Protein AF-A0A7W1LMT4-F1 (afdb_monomer)

Secondary structure (DSSP, 8-state):
-PPPSEEEEE-S-HHHHHHHHHHHH---BPPPEEEEETTEEEEEEEBSS-SSEEEEEE--TTSTT--TT--EEEEEEEEES-HHHHHHHHHHTT--EEEE-GGGT--EEEEEEGGGTEEEEEEEGGGHHHHHHHHSTTPPPPPBPP--S-TT--------------SPPHHHHHHHHHHHHHHHHHHTT-GGGGGGGEEEEEEEEETTEEEEHHHHHHHHHHHHHH-TT--EEEEEEEEEEEEE-SSEEEEEEEEEEEEE-TTS-EEEEEEEEEEEEEEEETTEEEEEEEEEEESS-S--

Mean predicted aligned error: 16.04 Å

Foldseek 3Di:
DADFQEWEKQFQDQVVVVVCCCVPPVFAWDDWDWDDFVPKIKIWIWTQDDDVIYIYIYIDPPDLSDAPVGMDGAEGEFEAQCLPVVQVLCVLVVFHWPDDSVVRVAAKTWTDDPLVRYTYMYHYLVCVVVVCVRRHPVDDRDDGDDDDPDPPPDPPDDDDDQDPDPPQDPQRVQVVVLVVVCQVCLQVLNNLVNLVQADQQAWEDDPNDIAGGSVRSNVVSVVSSVPPVKHKHKDWDPKGWPDDDPFKTKIKTWIFIWIQDPVRDTDRPATWIKIFMWGQDPVGIHTRYIDIDGPDDPDD

Sequence (300 aa):
MNDFYHLCFVVQDIERAVGDLTRALGVTWSAVRDRQLGEWNYRIVFSVEGPPFFEVIQGPPGSPWDATAGSRFDHLGYWSDDVGADKHRLAGRGAPVEFDACPYGRSFSYHRLDSLGLRVELVAASVQSAFLDTWSPGGVAMATLTLDDDPAGTAVSTAPEHPTDRGPSEPAAQCHAVLVDFLDAVDRGMATQALDLFTPDASFDARGQQLHGHEQIRRFLTAREADHDRHTAHLIANEVVRRCTDDQLELTALLLLHERGADGRYHVERVLDTVQVFRRTDNGWRIHHRATTPRHPTDS

Solvent-accessible surface area (backbone atoms only — not comparable to full-atom values): 16716 Å² total; per-residue (Å²): 134,78,70,55,49,28,40,32,33,28,24,76,48,55,70,58,52,53,51,49,43,28,73,76,72,64,57,49,68,48,78,74,39,82,48,73,56,78,90,44,61,31,37,40,34,39,28,52,62,63,79,58,21,48,35,41,34,29,36,44,83,91,40,103,38,43,19,87,96,46,59,40,69,41,32,45,30,26,32,18,86,47,48,76,61,48,51,54,54,39,32,77,71,70,26,44,76,74,44,71,36,52,91,60,79,37,67,36,35,34,21,40,37,76,95,74,66,34,27,43,31,39,31,33,48,88,51,48,64,65,47,28,66,73,48,30,70,89,59,76,92,76,69,58,57,82,75,76,95,53,98,74,75,71,81,70,74,92,61,83,85,75,83,89,65,91,61,69,52,72,68,51,47,52,47,48,49,49,51,48,53,39,49,50,25,47,42,70,54,42,26,57,71,32,55,80,43,36,38,70,80,15,37,41,53,54,96,92,42,80,34,62,23,51,71,46,46,44,54,53,24,48,56,56,37,70,40,78,84,71,46,46,46,77,46,78,43,79,73,41,78,78,44,79,58,99,51,38,38,32,40,32,30,39,36,39,35,25,36,50,45,97,89,72,46,74,41,82,73,45,54,27,38,35,44,34,32,31,33,59,50,101,89,43,65,21,41,36,33,37,46,69,44,68,69,56,79,98,74,135

Nearest PDB structures (foldseek):
  6p7l-assembly1_D  TM=8.655E-01  e=5.651E-09  Streptomyces sp. CM020
  6p7l-assembly2_C  TM=8.685E-01  e=1.298E-08  Streptomyces sp. CM020
  6p7l-assembly1_A  TM=8.726E-01  e=1.551E-08  Streptomyces sp. CM020
  3ef8-assembly1_A  TM=7.759E-01  e=6.079E-08  Novosphingobium aromaticivorans DSM 12444
  3s5c-assembly1_B  TM=8.146E-01  e=3.064E-06  uncultured organism

Structure (mmCIF, N/CA/C/O backbone):
data_AF-A0A7W1LMT4-F1
#
_entry.id   AF-A0A7W1LMT4-F1
#
loop_
_atom_site.group_PDB
_atom_site.id
_atom_site.type_symbol
_atom_site.label_atom_id
_atom_site.label_alt_id
_atom_site.label_comp_id
_atom_site.label_asym_id
_atom_site.label_entity_id
_atom_site.label_seq_id
_atom_site.pdbx_PDB_ins_code
_atom_site.Cartn_x
_atom_site.Cartn_y
_atom_site.Cartn_z
_atom_site.occupancy
_atom_site.B_iso_or_equiv
_atom_site.auth_seq_id
_atom_site.auth_comp_id
_atom_site.auth_asym_id
_atom_site.auth_atom_id
_atom_site.pdbx_PDB_model_num
ATOM 1 N N . MET A 1 1 ? -4.089 8.674 -16.998 1.00 68.88 1 MET A N 1
ATOM 2 C CA . MET A 1 1 ? -3.476 7.635 -16.143 1.00 68.88 1 MET A CA 1
ATOM 3 C C . MET A 1 1 ? -2.421 6.966 -17.005 1.00 68.88 1 MET A C 1
ATOM 5 O O . MET A 1 1 ? -2.705 6.782 -18.178 1.00 68.88 1 MET A O 1
ATOM 9 N N . ASN A 1 2 ? -1.212 6.748 -16.488 1.00 89.25 2 ASN A N 1
ATOM 10 C CA . ASN A 1 2 ? -0.146 6.089 -17.246 1.00 89.25 2 ASN A CA 1
ATOM 11 C C . ASN A 1 2 ? -0.301 4.571 -17.113 1.00 89.25 2 ASN A C 1
ATOM 13 O O . ASN A 1 2 ? -0.527 4.092 -16.001 1.00 89.25 2 ASN A O 1
ATOM 17 N N . ASP A 1 3 ? -0.156 3.842 -18.216 1.00 92.06 3 ASP A N 1
ATOM 18 C CA . ASP A 1 3 ? -0.274 2.384 -18.235 1.00 92.06 3 ASP A CA 1
ATOM 19 C C . ASP A 1 3 ? 1.106 1.749 -18.021 1.00 92.06 3 ASP A C 1
ATOM 21 O O . ASP A 1 3 ? 2.055 2.046 -18.749 1.00 92.06 3 ASP A O 1
ATOM 25 N N . PHE A 1 4 ? 1.229 0.875 -17.021 1.00 97.00 4 PHE A N 1
ATOM 26 C CA . PHE A 1 4 ? 2.410 0.024 -16.878 1.00 97.00 4 PHE A CA 1
ATOM 27 C C . PHE A 1 4 ? 2.272 -1.188 -17.798 1.00 97.00 4 PHE A C 1
ATOM 29 O O . PHE A 1 4 ? 1.184 -1.748 -17.950 1.00 97.00 4 PHE A O 1
ATOM 36 N N . TYR A 1 5 ? 3.375 -1.611 -18.407 1.00 97.44 5 TYR A N 1
ATOM 37 C CA . TYR A 1 5 ? 3.352 -2.723 -19.353 1.00 97.44 5 TYR A CA 1
ATOM 38 C C . TYR A 1 5 ? 3.674 -4.068 -18.708 1.00 97.44 5 TYR A C 1
ATOM 40 O O . TYR A 1 5 ? 3.312 -5.109 -19.258 1.00 97.44 5 TYR A O 1
ATOM 48 N N . HIS A 1 6 ? 4.314 -4.071 -17.541 1.00 98.38 6 HIS A N 1
ATOM 49 C CA . HIS A 1 6 ? 4.551 -5.284 -16.770 1.00 98.38 6 HIS A CA 1
ATOM 50 C C . HIS A 1 6 ? 4.660 -5.016 -15.277 1.00 98.38 6 HIS A C 1
ATOM 52 O O . HIS A 1 6 ? 4.814 -3.883 -14.813 1.00 98.38 6 HIS A O 1
ATOM 58 N N . LEU A 1 7 ? 4.571 -6.109 -14.535 1.00 98.50 7 LEU A N 1
ATOM 59 C CA . LEU A 1 7 ? 4.785 -6.160 -13.103 1.00 98.50 7 LEU A CA 1
ATOM 60 C C . LEU A 1 7 ? 5.773 -7.291 -12.810 1.00 98.50 7 LEU A C 1
ATOM 62 O O . LEU A 1 7 ? 5.658 -8.373 -13.388 1.00 98.50 7 LEU A O 1
ATOM 66 N N . CYS A 1 8 ? 6.739 -7.046 -11.929 1.00 98.69 8 CYS A N 1
ATOM 67 C CA . CYS A 1 8 ? 7.836 -7.977 -11.686 1.00 98.69 8 CYS A CA 1
ATOM 68 C C . CYS A 1 8 ? 7.831 -8.535 -10.268 1.00 98.69 8 CYS A C 1
ATOM 70 O O . CYS A 1 8 ? 7.695 -7.795 -9.292 1.00 98.69 8 CYS A O 1
ATOM 72 N N . PHE A 1 9 ? 8.092 -9.835 -10.152 1.00 98.75 9 PHE A N 1
ATOM 73 C CA . PHE A 1 9 ? 8.505 -10.471 -8.908 1.00 98.75 9 PHE A CA 1
ATOM 74 C C . PHE A 1 9 ? 9.981 -10.853 -8.973 1.00 98.75 9 PHE A C 1
ATOM 76 O O . PHE A 1 9 ? 10.414 -11.562 -9.880 1.00 98.75 9 PHE A O 1
ATOM 83 N N . VAL A 1 10 ? 10.744 -10.442 -7.963 1.00 98.75 10 VAL A N 1
ATOM 84 C CA . VAL A 1 10 ? 12.092 -10.971 -7.745 1.00 98.75 10 VAL A CA 1
ATOM 85 C C . VAL A 1 10 ? 11.987 -12.125 -6.758 1.00 98.75 10 VAL A C 1
ATOM 87 O O . VAL A 1 10 ? 11.450 -11.963 -5.660 1.00 98.75 10 VAL A O 1
ATOM 90 N N . VAL A 1 11 ? 12.471 -13.300 -7.152 1.00 98.81 11 VAL A N 1
ATOM 91 C CA . VAL A 1 11 ? 12.219 -14.559 -6.447 1.00 98.81 11 VAL A CA 1
ATOM 92 C C . VAL A 1 11 ? 13.498 -15.329 -6.146 1.00 98.81 11 VAL A C 1
ATOM 94 O O . VAL A 1 11 ? 14.509 -15.198 -6.830 1.00 98.81 11 VAL A O 1
ATOM 97 N N . GLN A 1 12 ? 13.435 -16.168 -5.113 1.00 98.44 12 GLN A N 1
ATOM 98 C CA . GLN A 1 12 ? 14.530 -17.071 -4.742 1.00 98.44 12 GLN A CA 1
ATOM 99 C C . GLN A 1 12 ? 14.684 -18.261 -5.700 1.00 98.44 12 GLN A C 1
ATOM 101 O O . GLN A 1 12 ? 15.793 -18.757 -5.885 1.00 98.44 12 GLN A O 1
ATOM 106 N N . ASP A 1 13 ? 13.573 -18.719 -6.280 1.00 98.38 13 ASP A N 1
ATOM 107 C CA . ASP A 1 13 ? 13.488 -19.893 -7.152 1.00 98.38 13 ASP A CA 1
ATOM 108 C C . ASP A 1 13 ? 12.476 -19.607 -8.276 1.00 98.38 13 ASP A C 1
ATOM 110 O O . ASP A 1 13 ? 11.261 -19.547 -8.046 1.00 98.38 13 ASP A O 1
ATOM 114 N N . ILE A 1 14 ? 12.996 -19.356 -9.479 1.00 98.69 14 ILE A N 1
ATOM 115 C CA . ILE A 1 14 ? 12.223 -18.973 -10.661 1.00 98.69 14 ILE A CA 1
ATOM 116 C C . ILE A 1 14 ? 11.363 -20.128 -11.166 1.00 98.69 14 ILE A C 1
ATOM 118 O O . ILE A 1 14 ? 10.208 -19.898 -11.516 1.00 98.69 14 ILE A O 1
ATOM 122 N N . GLU A 1 15 ? 11.860 -21.367 -11.143 1.00 98.50 15 GLU A N 1
ATOM 123 C CA . GLU A 1 15 ? 11.082 -22.550 -11.514 1.00 98.50 15 GLU A CA 1
ATOM 124 C C . GLU A 1 15 ? 9.857 -22.710 -10.620 1.00 98.50 15 GLU A C 1
ATOM 126 O O . GLU A 1 15 ? 8.743 -22.919 -11.110 1.00 98.50 15 GLU A O 1
ATOM 131 N N . ARG A 1 16 ? 10.053 -22.584 -9.306 1.00 98.50 16 ARG A N 1
ATOM 132 C CA . ARG A 1 16 ? 8.968 -22.687 -8.336 1.00 98.50 16 ARG A CA 1
ATOM 133 C C . ARG A 1 16 ? 7.951 -21.567 -8.522 1.00 98.50 16 ARG A C 1
ATOM 135 O O . ARG A 1 16 ? 6.758 -21.853 -8.569 1.00 98.50 16 ARG A O 1
ATOM 142 N N . ALA A 1 17 ? 8.399 -20.319 -8.655 1.00 98.56 17 ALA A N 1
ATOM 143 C CA . ALA A 1 17 ? 7.505 -19.171 -8.818 1.00 98.56 17 ALA A CA 1
ATOM 144 C C . ALA A 1 17 ? 6.669 -19.261 -10.105 1.00 98.56 17 ALA A C 1
ATOM 146 O O . ALA A 1 17 ? 5.449 -19.085 -10.070 1.00 98.56 17 ALA A O 1
ATOM 147 N N . VAL A 1 18 ? 7.307 -19.611 -11.225 1.00 98.56 18 VAL A N 1
ATOM 148 C CA . VAL A 1 18 ? 6.641 -19.861 -12.512 1.00 98.56 18 VAL A CA 1
ATOM 149 C C . VAL A 1 18 ? 5.628 -20.999 -12.385 1.00 98.56 18 VAL A C 1
ATOM 151 O O . VAL A 1 18 ? 4.483 -20.864 -12.821 1.00 98.56 18 VAL A O 1
ATOM 154 N N . GLY A 1 19 ? 6.012 -22.111 -11.751 1.00 98.56 19 GLY A N 1
ATOM 155 C CA . GLY A 1 19 ? 5.128 -23.254 -11.528 1.00 98.56 19 GLY A CA 1
ATOM 156 C C . GLY A 1 19 ? 3.928 -22.923 -10.637 1.00 98.56 19 GLY A C 1
ATOM 157 O O . GLY A 1 19 ? 2.816 -23.385 -10.902 1.00 98.56 19 GLY A O 1
ATOM 158 N N . ASP A 1 20 ? 4.127 -22.100 -9.609 1.00 98.50 20 ASP A N 1
ATOM 159 C CA . ASP A 1 20 ? 3.072 -21.653 -8.700 1.00 98.50 20 ASP A CA 1
ATOM 160 C C . ASP A 1 20 ? 2.070 -20.735 -9.411 1.00 98.50 20 ASP A C 1
ATOM 162 O O . ASP A 1 20 ? 0.868 -20.995 -9.342 1.00 98.50 20 ASP A O 1
ATOM 166 N N . LEU A 1 21 ? 2.539 -19.736 -10.164 1.00 97.88 21 LEU A N 1
ATOM 167 C CA . LEU A 1 21 ? 1.675 -18.837 -10.942 1.00 97.88 21 LEU A CA 1
ATOM 168 C C . LEU A 1 21 ? 0.932 -19.571 -12.068 1.00 97.88 21 LEU A C 1
ATOM 170 O O . LEU A 1 21 ? -0.260 -19.341 -12.269 1.00 97.88 21 LEU A O 1
ATOM 174 N N . THR A 1 22 ? 1.594 -20.509 -12.750 1.00 98.38 22 THR A N 1
ATOM 175 C CA . THR A 1 22 ? 0.949 -21.365 -13.761 1.00 98.38 22 THR A CA 1
ATOM 176 C C . THR A 1 22 ? -0.176 -22.184 -13.135 1.00 98.38 22 THR A C 1
ATOM 178 O O . THR A 1 22 ? -1.303 -22.190 -13.621 1.00 98.38 22 THR A O 1
ATOM 181 N N . ARG A 1 23 ? 0.107 -22.871 -12.024 1.00 98.38 23 ARG A N 1
ATOM 182 C CA . ARG A 1 23 ? -0.854 -23.767 -11.372 1.00 98.38 23 ARG A CA 1
ATOM 183 C C . ARG A 1 23 ? -2.019 -23.017 -10.730 1.00 98.38 23 ARG A C 1
ATOM 185 O O . ARG A 1 23 ? -3.139 -23.515 -10.763 1.00 98.38 23 ARG A O 1
ATOM 192 N N . ALA A 1 24 ? -1.752 -21.873 -10.102 1.00 98.19 24 ALA A N 1
ATOM 193 C CA . ALA A 1 24 ? -2.756 -21.128 -9.349 1.00 98.19 24 ALA A CA 1
ATOM 194 C C . ALA A 1 24 ? -3.615 -20.223 -10.238 1.00 98.19 24 ALA A C 1
ATOM 196 O O . ALA A 1 24 ? -4.809 -20.088 -9.982 1.00 98.19 24 ALA A O 1
ATOM 197 N N . LEU A 1 25 ? -3.013 -19.599 -11.254 1.00 96.88 25 LEU A N 1
ATOM 198 C CA . LEU A 1 25 ? -3.644 -18.531 -12.036 1.00 96.88 25 LEU A CA 1
ATOM 199 C C . LEU A 1 25 ? -3.714 -18.835 -13.538 1.00 96.88 25 LEU A C 1
ATOM 201 O O . LEU A 1 25 ? -4.334 -18.078 -14.276 1.00 96.88 25 LEU A O 1
ATOM 205 N N . GLY A 1 26 ? -3.101 -19.928 -14.001 1.00 97.62 26 GLY A N 1
ATOM 206 C CA . GLY A 1 26 ? -3.100 -20.299 -15.416 1.00 97.62 26 GLY A CA 1
ATOM 207 C C . GLY A 1 26 ? -2.163 -19.462 -16.288 1.00 97.62 26 GLY A C 1
ATOM 208 O O . GLY A 1 26 ? -2.323 -19.479 -17.503 1.00 97.62 26 GLY A O 1
ATOM 209 N N . VAL A 1 27 ? -1.204 -18.735 -15.698 1.00 98.06 27 VAL A N 1
ATOM 210 C CA . VAL A 1 27 ? -0.240 -17.921 -16.461 1.00 98.06 27 VAL A CA 1
ATOM 211 C C . VAL A 1 27 ? 0.592 -18.822 -17.367 1.00 98.06 27 VAL A C 1
ATOM 213 O O . VAL A 1 27 ? 1.146 -19.819 -16.894 1.00 98.06 27 VAL A O 1
ATOM 216 N N . THR A 1 28 ? 0.710 -18.469 -18.648 1.00 97.94 28 THR A N 1
ATOM 217 C CA . THR A 1 28 ? 1.607 -19.165 -19.573 1.00 97.94 28 THR A CA 1
ATOM 218 C C . THR A 1 28 ? 2.874 -18.351 -19.796 1.00 97.94 28 THR A C 1
ATOM 220 O O . THR A 1 28 ? 2.871 -17.127 -19.683 1.00 97.94 28 THR A O 1
ATOM 223 N N . TRP A 1 29 ? 3.990 -19.031 -20.061 1.00 98.00 29 TRP A N 1
ATOM 224 C CA . TRP A 1 29 ? 5.320 -18.426 -20.011 1.00 98.00 29 TRP A CA 1
ATOM 225 C C . TRP A 1 29 ? 6.102 -18.668 -21.289 1.00 98.00 29 TRP A C 1
ATOM 227 O O . TRP A 1 29 ? 6.051 -19.747 -21.884 1.00 98.00 29 TRP A O 1
ATOM 237 N N . SER A 1 30 ? 6.896 -17.670 -21.658 1.00 96.56 30 SER A N 1
ATOM 238 C CA . SER A 1 30 ? 8.009 -17.872 -22.576 1.00 96.56 30 SER A CA 1
ATOM 239 C C . SER A 1 30 ? 9.108 -18.728 -21.926 1.00 96.56 30 SER A C 1
ATOM 241 O O . SER A 1 30 ? 9.086 -19.015 -20.729 1.00 96.56 30 SER A O 1
ATOM 243 N N . ALA A 1 31 ? 10.114 -19.133 -22.704 1.00 95.50 31 ALA A N 1
ATOM 244 C CA . ALA A 1 31 ? 11.268 -19.836 -22.146 1.00 95.50 31 ALA A CA 1
ATOM 245 C C . ALA A 1 31 ? 12.044 -18.936 -21.167 1.00 95.50 31 ALA A C 1
ATOM 247 O O . ALA A 1 31 ? 12.343 -17.788 -21.499 1.00 95.50 31 ALA A O 1
ATOM 248 N N . VAL A 1 32 ? 12.419 -19.475 -20.001 1.00 98.00 32 VAL A N 1
ATOM 249 C CA . VAL A 1 32 ? 13.340 -18.804 -19.069 1.00 98.00 32 VAL A CA 1
ATOM 250 C C . VAL A 1 32 ? 14.664 -18.542 -19.776 1.00 98.00 32 VAL A C 1
ATOM 252 O O . VAL A 1 32 ? 15.175 -19.399 -20.500 1.00 98.00 32 VAL A O 1
ATOM 255 N N . ARG A 1 33 ? 15.227 -17.353 -19.567 1.00 98.06 33 ARG A N 1
ATOM 256 C CA . ARG A 1 33 ? 16.481 -16.948 -20.192 1.00 98.06 33 ARG A CA 1
ATOM 257 C C . ARG A 1 33 ? 17.509 -16.503 -19.165 1.00 98.06 33 ARG A C 1
ATOM 259 O O . ARG A 1 33 ? 17.207 -15.699 -18.289 1.00 98.06 33 ARG A O 1
ATOM 266 N N . ASP A 1 34 ? 18.744 -16.949 -19.354 1.00 98.19 34 ASP A N 1
ATOM 267 C CA . ASP A 1 34 ? 19.905 -16.422 -18.645 1.00 98.19 34 ASP A CA 1
ATOM 268 C C . ASP A 1 34 ? 20.370 -15.105 -19.279 1.00 98.19 34 ASP A C 1
ATOM 270 O O . ASP A 1 34 ? 20.358 -14.914 -20.507 1.00 98.19 34 ASP A O 1
ATOM 274 N N . ARG A 1 35 ? 20.745 -14.158 -18.426 1.00 96.25 35 ARG A N 1
ATOM 275 C CA . ARG A 1 35 ? 21.202 -12.817 -18.782 1.00 96.25 35 ARG A CA 1
ATOM 276 C C . ARG A 1 35 ? 22.328 -12.384 -17.857 1.00 96.25 35 ARG A C 1
ATOM 278 O O . ARG A 1 35 ? 22.526 -12.936 -16.781 1.00 96.25 35 ARG A O 1
ATOM 285 N N . GLN A 1 36 ? 23.042 -11.355 -18.293 1.00 96.69 36 GLN A N 1
ATOM 286 C CA . GLN A 1 36 ? 24.101 -10.728 -17.520 1.00 96.69 36 GLN A CA 1
ATOM 287 C C . GLN A 1 36 ? 23.927 -9.207 -17.531 1.00 96.69 36 GLN A C 1
ATOM 289 O O . GLN A 1 36 ? 23.597 -8.625 -18.575 1.00 96.69 36 GLN A O 1
ATOM 294 N N . LEU A 1 37 ? 24.149 -8.588 -16.370 1.00 95.62 37 LEU A N 1
ATOM 295 C CA . LEU A 1 37 ? 24.264 -7.144 -16.180 1.00 95.62 37 LEU A CA 1
ATOM 296 C C . LEU A 1 37 ? 25.493 -6.859 -15.315 1.00 95.62 37 LEU A C 1
ATOM 298 O O . LEU A 1 37 ? 25.516 -7.217 -14.139 1.00 95.62 37 LEU A O 1
ATOM 302 N N . GLY A 1 38 ? 26.519 -6.233 -15.895 1.00 94.25 38 GLY A N 1
ATOM 303 C CA . GLY A 1 38 ? 27.806 -6.084 -15.216 1.00 94.25 38 GLY A CA 1
ATOM 304 C C . GLY A 1 38 ? 28.359 -7.446 -14.785 1.00 94.25 38 GLY A C 1
ATOM 305 O O . GLY A 1 38 ? 28.542 -8.341 -15.609 1.00 94.25 38 GLY A O 1
ATOM 306 N N . GLU A 1 39 ? 28.593 -7.609 -13.485 1.00 94.44 39 GLU A N 1
ATOM 307 C CA . GLU A 1 39 ? 29.075 -8.861 -12.889 1.00 94.44 39 GLU A CA 1
ATOM 308 C C . GLU A 1 39 ? 27.960 -9.850 -12.503 1.00 94.44 39 GLU A C 1
ATOM 310 O O . GLU A 1 39 ? 28.242 -11.010 -12.202 1.00 94.44 39 GLU A O 1
ATOM 315 N N . TRP A 1 40 ? 26.691 -9.433 -12.534 1.00 97.94 40 TRP A N 1
ATOM 316 C CA . TRP A 1 40 ? 25.575 -10.255 -12.072 1.00 97.94 40 TRP A CA 1
ATOM 317 C C . TRP A 1 40 ? 24.971 -11.081 -13.209 1.00 97.94 40 TRP A C 1
ATOM 319 O O . TRP A 1 40 ? 24.435 -10.537 -14.177 1.00 97.94 40 TRP A O 1
ATOM 329 N N . ASN A 1 41 ? 25.008 -12.407 -13.061 1.00 98.25 41 ASN A N 1
ATOM 330 C CA . ASN A 1 41 ? 24.256 -13.341 -13.899 1.00 98.25 41 ASN A CA 1
ATOM 331 C C . ASN A 1 41 ? 22.882 -13.580 -13.276 1.00 98.25 41 ASN A C 1
ATOM 333 O O . ASN A 1 41 ? 22.807 -13.999 -12.125 1.00 98.25 41 ASN A O 1
ATOM 337 N N . TYR A 1 42 ? 21.815 -13.337 -14.027 1.00 98.50 42 TYR A N 1
ATOM 338 C CA . TYR A 1 42 ? 20.440 -13.450 -13.551 1.00 98.50 42 TYR A CA 1
ATOM 339 C C . TYR A 1 42 ? 19.571 -14.201 -14.558 1.00 98.50 42 TYR A C 1
ATOM 341 O O . TYR A 1 42 ? 19.908 -14.321 -15.739 1.00 98.50 42 TYR A O 1
ATOM 349 N N . ARG A 1 43 ? 18.441 -14.710 -14.080 1.00 98.75 43 ARG A N 1
ATOM 350 C CA . ARG A 1 43 ? 17.455 -15.442 -14.876 1.00 98.75 43 ARG A CA 1
ATOM 351 C C . ARG A 1 43 ? 16.172 -14.646 -14.925 1.00 98.75 43 ARG A C 1
ATOM 353 O O . ARG A 1 43 ? 15.792 -14.046 -13.925 1.00 98.75 43 ARG A O 1
ATOM 360 N N . ILE A 1 44 ? 15.532 -14.634 -16.083 1.00 98.62 44 ILE A N 1
ATOM 361 C CA . ILE A 1 44 ? 14.357 -13.808 -16.344 1.00 98.62 44 ILE A CA 1
ATOM 362 C C . ILE A 1 44 ? 13.372 -14.538 -17.248 1.00 98.62 44 ILE A C 1
ATOM 364 O O . ILE A 1 44 ? 13.766 -15.286 -18.152 1.00 98.62 44 ILE A O 1
ATOM 368 N N . VAL A 1 45 ? 12.087 -14.315 -17.010 1.00 98.69 45 VAL A N 1
ATOM 369 C CA . VAL A 1 45 ? 11.011 -14.825 -17.853 1.00 98.69 45 VAL A CA 1
ATOM 370 C C . VAL A 1 45 ? 9.816 -13.885 -17.816 1.00 98.69 45 VAL A C 1
ATOM 372 O O . VAL A 1 45 ? 9.527 -13.288 -16.781 1.00 98.69 45 VAL A O 1
ATOM 375 N N . PHE A 1 46 ? 9.124 -13.794 -18.948 1.00 98.62 46 PHE A N 1
ATOM 376 C CA . PHE A 1 46 ? 7.855 -13.092 -19.080 1.00 98.62 46 PHE A CA 1
ATOM 377 C C . PHE A 1 46 ? 6.713 -14.061 -19.394 1.00 98.62 46 PHE A C 1
ATOM 379 O O . PHE A 1 46 ? 6.928 -15.099 -20.041 1.00 98.62 46 PHE A O 1
ATOM 386 N N . SER A 1 47 ? 5.502 -13.708 -18.959 1.00 98.31 47 SER A N 1
ATOM 387 C CA . SER A 1 47 ? 4.280 -14.351 -19.438 1.00 98.31 47 SER A CA 1
ATOM 388 C C . SER A 1 47 ? 4.103 -14.151 -20.944 1.00 98.31 47 SER A C 1
ATOM 390 O O . SER A 1 47 ? 4.636 -13.205 -21.522 1.00 98.31 47 SER A O 1
ATOM 392 N N . VAL A 1 48 ? 3.363 -15.049 -21.595 1.00 96.00 48 VAL A N 1
ATOM 393 C CA . VAL A 1 48 ? 2.992 -14.889 -23.011 1.00 96.00 48 VAL A CA 1
ATOM 394 C C . VAL A 1 48 ? 1.865 -13.869 -23.145 1.00 96.00 48 VAL A C 1
ATOM 396 O O . VAL A 1 48 ? 1.887 -13.035 -24.050 1.00 96.00 48 VAL A O 1
ATOM 399 N N . GLU A 1 49 ? 0.880 -13.923 -22.246 1.00 93.44 49 GLU A N 1
ATOM 400 C CA . GLU A 1 49 ? -0.225 -12.971 -22.215 1.00 93.44 49 GLU A CA 1
ATOM 401 C C . GLU A 1 49 ? 0.185 -11.641 -21.570 1.00 93.44 49 GLU A C 1
ATOM 403 O O . GLU A 1 49 ? 0.912 -11.609 -20.572 1.00 93.44 49 GLU A O 1
ATOM 408 N N . GLY A 1 50 ? -0.332 -10.550 -22.136 1.00 90.69 50 GLY A N 1
ATOM 409 C CA . GLY A 1 50 ? -0.150 -9.174 -21.681 1.00 90.69 50 GLY A CA 1
ATOM 410 C C . GLY A 1 50 ? -0.473 -8.168 -22.797 1.00 90.69 50 GLY A C 1
ATOM 411 O O . GLY A 1 50 ? -0.878 -8.580 -23.892 1.00 90.69 50 GLY A O 1
ATOM 412 N N . PRO A 1 51 ? -0.289 -6.857 -22.550 1.00 93.50 51 PRO A N 1
ATOM 413 C CA . PRO A 1 51 ? 0.025 -6.233 -21.256 1.00 93.50 51 PRO A CA 1
ATOM 414 C C . PRO A 1 51 ? -1.173 -6.189 -20.263 1.00 93.50 51 PRO A C 1
ATOM 416 O O . PRO A 1 51 ? -2.322 -6.232 -20.707 1.00 93.50 51 PRO A O 1
ATOM 419 N N . PRO A 1 52 ? -0.927 -6.064 -18.936 1.00 96.00 52 PRO A N 1
ATOM 420 C CA . PRO A 1 52 ? 0.394 -6.108 -18.320 1.00 96.00 52 PRO A CA 1
ATOM 421 C C . PRO A 1 52 ? 0.944 -7.539 -18.283 1.00 96.00 52 PRO A C 1
ATOM 423 O O . PRO A 1 52 ? 0.217 -8.483 -17.977 1.00 96.00 52 PRO A O 1
ATOM 426 N N . PHE A 1 53 ? 2.228 -7.698 -18.595 1.00 98.12 53 PHE A N 1
ATOM 427 C CA . PHE A 1 53 ? 2.912 -8.986 -18.501 1.00 98.12 53 PHE A CA 1
ATOM 428 C C . PHE A 1 53 ? 3.358 -9.267 -17.059 1.00 98.12 53 PHE A C 1
ATOM 430 O O . PHE A 1 53 ? 3.723 -8.349 -16.320 1.00 98.12 53 PHE A O 1
ATOM 437 N N . PHE A 1 54 ? 3.388 -10.540 -16.669 1.00 98.56 54 PHE A N 1
ATOM 438 C CA . PHE A 1 54 ? 4.144 -10.968 -15.496 1.00 98.56 54 PHE A CA 1
ATOM 439 C C . PHE A 1 54 ? 5.613 -11.108 -15.874 1.00 98.56 54 PHE A C 1
ATOM 441 O O . PHE A 1 54 ? 5.935 -11.833 -16.811 1.00 98.56 54 PHE A O 1
ATOM 448 N N . GLU A 1 55 ? 6.494 -10.481 -15.107 1.00 98.75 55 GLU A N 1
ATOM 449 C CA . GLU A 1 55 ? 7.930 -10.731 -15.133 1.00 98.75 55 GLU A CA 1
ATOM 450 C C . GLU A 1 55 ? 8.349 -11.455 -13.852 1.00 98.75 55 GLU A C 1
ATOM 452 O O . GLU A 1 55 ? 7.894 -11.136 -12.748 1.00 98.75 55 GLU A O 1
ATOM 457 N N . VAL A 1 56 ? 9.231 -12.442 -13.989 1.00 98.88 56 VAL A N 1
ATOM 458 C CA . VAL A 1 56 ? 9.871 -13.094 -12.847 1.00 98.88 56 VAL A CA 1
ATOM 459 C C . VAL A 1 56 ? 11.376 -13.083 -13.051 1.00 98.88 56 VAL A C 1
ATOM 461 O O . VAL A 1 56 ? 11.873 -13.554 -14.077 1.00 98.88 56 VAL A O 1
ATOM 464 N N . ILE A 1 57 ? 12.096 -12.569 -12.055 1.00 98.81 57 ILE A N 1
ATOM 465 C CA . ILE A 1 57 ? 13.555 -12.476 -12.054 1.00 98.81 57 ILE A CA 1
ATOM 466 C C . ILE A 1 57 ? 14.131 -13.240 -10.864 1.00 98.81 57 ILE A C 1
ATOM 468 O O . ILE A 1 57 ? 13.641 -13.134 -9.743 1.00 98.81 57 ILE A O 1
ATOM 472 N N . GLN A 1 58 ? 15.229 -13.956 -11.092 1.00 98.81 58 GLN A N 1
ATOM 473 C CA . GLN A 1 58 ? 16.081 -14.499 -10.037 1.00 98.81 58 GLN A CA 1
ATOM 474 C C . GLN A 1 58 ? 17.515 -14.001 -10.233 1.00 98.81 58 GLN A C 1
ATOM 476 O O . GLN A 1 58 ? 18.152 -14.309 -11.244 1.00 98.81 58 GLN A O 1
ATOM 481 N N . GLY A 1 59 ? 18.021 -13.238 -9.261 1.00 98.50 59 GLY A N 1
ATOM 482 C CA . GLY A 1 59 ? 19.391 -12.724 -9.237 1.00 98.50 59 GLY A CA 1
ATOM 483 C C . GLY A 1 59 ? 20.237 -13.305 -8.098 1.00 98.50 59 GLY A C 1
ATOM 484 O O . GLY A 1 59 ? 19.705 -13.917 -7.170 1.00 98.50 59 GLY A O 1
ATOM 485 N N . PRO A 1 60 ? 21.569 -13.127 -8.152 1.00 98.19 60 PRO A N 1
ATOM 486 C CA . PRO A 1 60 ? 22.475 -13.560 -7.098 1.00 98.19 60 PRO A CA 1
ATOM 487 C C . PRO A 1 60 ? 22.467 -12.574 -5.912 1.00 98.19 60 PRO A C 1
ATOM 489 O O . PRO A 1 60 ? 22.047 -11.419 -6.075 1.00 98.19 60 PRO A O 1
ATOM 492 N N . PRO A 1 61 ? 22.975 -12.988 -4.734 1.00 97.50 61 PRO A N 1
ATOM 493 C CA . PRO A 1 61 ? 23.181 -12.090 -3.601 1.00 97.50 61 PRO A CA 1
ATOM 494 C C . PRO A 1 61 ? 24.004 -10.848 -3.977 1.00 97.50 61 PRO A C 1
ATOM 496 O O . PRO A 1 61 ? 24.956 -10.944 -4.752 1.00 97.50 61 PRO A O 1
ATOM 499 N N . GLY A 1 62 ? 23.638 -9.687 -3.437 1.00 94.88 62 GLY A N 1
ATOM 500 C CA . GLY A 1 62 ? 24.264 -8.392 -3.717 1.00 94.88 62 GLY A CA 1
ATOM 501 C C . GLY A 1 62 ? 23.897 -7.755 -5.063 1.00 94.88 62 GLY A C 1
ATOM 502 O O . GLY A 1 62 ? 24.349 -6.647 -5.340 1.00 94.88 62 GLY A O 1
ATOM 503 N N . SER A 1 63 ? 23.091 -8.415 -5.902 1.00 97.38 63 SER A N 1
ATOM 504 C CA . SER A 1 63 ? 22.571 -7.818 -7.140 1.00 97.38 63 SER A CA 1
ATOM 505 C C . SER A 1 63 ? 21.337 -6.936 -6.885 1.00 97.38 63 SER A C 1
ATOM 507 O O . SER A 1 63 ? 20.697 -7.058 -5.837 1.00 97.38 63 SER A O 1
ATOM 509 N N . PRO A 1 64 ? 20.906 -6.106 -7.857 1.00 96.31 64 PRO A N 1
ATOM 510 C CA . PRO A 1 64 ? 19.630 -5.378 -7.775 1.00 96.31 64 PRO A CA 1
ATOM 511 C C . PRO A 1 64 ? 18.407 -6.290 -7.556 1.00 96.31 64 PRO A C 1
ATOM 513 O O . PRO A 1 64 ? 17.370 -5.849 -7.047 1.00 96.31 64 PRO A O 1
ATOM 516 N N . TRP A 1 65 ? 18.548 -7.572 -7.905 1.00 98.31 65 TRP A N 1
ATOM 517 C CA . TRP A 1 65 ? 17.541 -8.622 -7.778 1.00 98.31 65 TRP A CA 1
ATOM 518 C C . TRP A 1 65 ? 17.900 -9.650 -6.691 1.00 98.31 65 TRP A C 1
ATOM 520 O O . TRP A 1 65 ? 17.496 -10.808 -6.767 1.00 98.31 65 TRP A O 1
ATOM 530 N N . ASP A 1 66 ? 18.663 -9.245 -5.672 1.00 97.69 66 ASP A N 1
ATOM 531 C CA . ASP A 1 66 ? 18.921 -10.070 -4.491 1.00 97.69 66 ASP A CA 1
ATOM 532 C C . ASP A 1 66 ? 17.612 -10.331 -3.723 1.00 97.69 66 ASP A C 1
ATOM 534 O O . ASP A 1 66 ? 16.957 -9.395 -3.262 1.00 97.69 66 ASP A O 1
ATOM 538 N N . ALA A 1 67 ? 17.226 -11.602 -3.594 1.00 97.25 67 ALA A N 1
ATOM 539 C CA . ALA A 1 67 ? 16.080 -12.069 -2.808 1.00 97.25 67 ALA A CA 1
ATOM 540 C C . ALA A 1 67 ? 16.484 -13.017 -1.666 1.00 97.25 67 ALA A C 1
ATOM 542 O O . ALA A 1 67 ? 15.689 -13.843 -1.218 1.00 97.25 67 ALA A O 1
ATOM 543 N N . THR A 1 68 ? 17.709 -12.916 -1.150 1.00 95.81 68 THR A N 1
ATOM 544 C CA . THR A 1 68 ? 18.175 -13.727 -0.009 1.00 95.81 68 THR A CA 1
ATOM 545 C C . THR A 1 68 ? 17.265 -13.611 1.216 1.00 95.81 68 THR A C 1
ATOM 547 O O . THR A 1 68 ? 17.015 -14.617 1.877 1.00 95.81 68 THR A O 1
ATOM 550 N N . ALA A 1 69 ? 16.693 -12.430 1.471 1.00 94.19 69 ALA A N 1
ATOM 551 C CA . ALA A 1 69 ? 15.729 -12.197 2.552 1.00 94.19 69 ALA A CA 1
ATOM 552 C C . ALA A 1 69 ? 14.301 -12.709 2.258 1.00 94.19 69 ALA A C 1
ATOM 554 O O . ALA A 1 69 ? 13.472 -12.764 3.164 1.00 94.19 69 ALA A O 1
ATOM 555 N N . GLY A 1 70 ? 14.007 -13.083 1.012 1.00 96.62 70 GLY A N 1
ATOM 556 C CA . GLY A 1 70 ? 12.701 -13.565 0.571 1.00 96.62 70 GLY A CA 1
ATOM 557 C C . GLY A 1 70 ? 12.309 -13.037 -0.809 1.00 96.62 70 GLY A C 1
ATOM 558 O O . GLY A 1 70 ? 12.750 -11.967 -1.236 1.00 96.62 70 GLY A O 1
ATOM 559 N N . SER A 1 71 ? 11.458 -13.797 -1.501 1.00 97.88 71 SER A N 1
ATOM 560 C CA . SER A 1 71 ? 10.806 -13.353 -2.738 1.00 97.88 71 SER A CA 1
ATOM 561 C C . SER A 1 71 ? 9.903 -12.142 -2.475 1.00 97.88 71 SER A C 1
ATOM 563 O O . SER A 1 71 ? 9.256 -12.073 -1.429 1.00 97.88 71 SER A O 1
ATOM 565 N N . ARG A 1 72 ? 9.814 -11.211 -3.429 1.00 96.94 72 ARG A N 1
ATOM 566 C CA . ARG A 1 72 ? 9.034 -9.971 -3.292 1.00 96.94 72 ARG A CA 1
ATOM 567 C C . ARG A 1 72 ? 8.386 -9.544 -4.602 1.00 96.94 72 ARG A C 1
ATOM 569 O O . ARG A 1 72 ? 8.887 -9.857 -5.682 1.00 96.94 72 ARG A O 1
ATOM 576 N N . PHE A 1 73 ? 7.320 -8.760 -4.487 1.00 98.06 73 PHE A N 1
ATOM 577 C CA . PHE A 1 73 ? 6.919 -7.883 -5.577 1.00 98.06 73 PHE A CA 1
ATOM 578 C C . PHE A 1 73 ? 7.962 -6.770 -5.706 1.00 98.06 73 PHE A C 1
ATOM 580 O O . PHE A 1 73 ? 8.322 -6.161 -4.701 1.00 98.06 73 PHE A O 1
ATOM 587 N N . ASP A 1 74 ? 8.514 -6.574 -6.900 1.00 98.25 74 ASP A N 1
ATOM 588 C CA . ASP A 1 74 ? 9.683 -5.717 -7.092 1.00 98.25 74 ASP A CA 1
ATOM 589 C C . ASP A 1 74 ? 9.322 -4.393 -7.745 1.00 98.25 74 ASP A C 1
ATOM 591 O O . ASP A 1 74 ? 9.617 -3.344 -7.173 1.00 98.25 74 ASP A O 1
ATOM 595 N N . HIS A 1 75 ? 8.675 -4.424 -8.913 1.00 98.56 75 HIS A N 1
ATOM 596 C CA . HIS A 1 75 ? 8.385 -3.194 -9.636 1.00 98.56 75 HIS A CA 1
ATOM 597 C C . HIS A 1 75 ? 7.178 -3.247 -10.568 1.00 98.56 75 HIS A C 1
ATOM 599 O O . HIS A 1 75 ? 6.722 -4.312 -10.983 1.00 98.56 75 HIS A O 1
ATOM 605 N N . LEU A 1 76 ? 6.699 -2.049 -10.910 1.00 98.56 76 LEU A N 1
ATOM 606 C CA . LEU A 1 76 ? 5.837 -1.777 -12.060 1.00 98.56 76 LEU A CA 1
ATOM 607 C C . LEU A 1 76 ? 6.679 -1.111 -13.148 1.00 98.56 76 LEU A C 1
ATOM 609 O O . LEU A 1 76 ? 7.349 -0.114 -12.866 1.00 98.56 76 LEU A O 1
ATOM 613 N N . GLY A 1 77 ? 6.643 -1.642 -14.367 1.00 98.19 77 GLY A N 1
ATOM 614 C CA . GLY A 1 77 ? 7.461 -1.145 -15.468 1.00 98.19 77 GLY A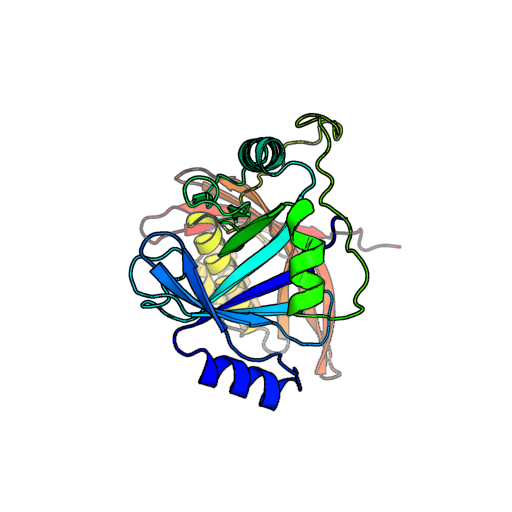 CA 1
ATOM 615 C C . GLY A 1 77 ? 6.713 -0.278 -16.465 1.00 98.19 77 GLY A C 1
ATOM 616 O O . GLY A 1 77 ? 5.610 -0.603 -16.906 1.00 98.19 77 GLY A O 1
ATOM 617 N N . TYR A 1 78 ? 7.352 0.824 -16.847 1.00 98.31 78 TYR A N 1
ATOM 618 C CA . TYR A 1 78 ? 6.848 1.790 -17.811 1.00 98.31 78 TYR A CA 1
ATOM 619 C C . TYR A 1 78 ? 7.863 2.001 -18.931 1.00 98.31 78 TYR A C 1
ATOM 621 O O . TYR A 1 78 ? 9.071 2.098 -18.697 1.00 98.31 78 TYR A O 1
ATOM 629 N N . TRP A 1 79 ? 7.362 2.128 -20.157 1.00 97.94 79 TRP A N 1
ATOM 630 C CA . TRP A 1 79 ? 8.175 2.612 -21.268 1.00 97.94 79 TRP A CA 1
ATOM 631 C C . TRP A 1 79 ? 8.419 4.111 -21.117 1.00 97.94 79 TRP A C 1
ATOM 633 O O . TRP A 1 79 ? 7.538 4.834 -20.673 1.00 97.94 79 TRP A O 1
ATOM 643 N N . SER A 1 80 ? 9.589 4.594 -21.507 1.00 96.38 80 SER A N 1
ATOM 644 C CA . SER A 1 80 ? 9.963 6.008 -21.457 1.00 96.38 80 SER A CA 1
ATOM 645 C C . SER A 1 80 ? 10.660 6.394 -22.757 1.00 96.38 80 SER A C 1
ATOM 647 O O . SER A 1 80 ? 11.557 5.683 -23.221 1.00 96.38 80 SER A O 1
ATOM 649 N N . ASP A 1 81 ? 10.243 7.509 -23.355 1.00 94.25 81 ASP A N 1
ATOM 650 C CA . ASP A 1 81 ? 10.884 8.051 -24.560 1.00 94.25 81 ASP A CA 1
ATOM 651 C C . ASP A 1 81 ? 12.277 8.618 -24.253 1.00 94.25 81 ASP A C 1
ATOM 653 O O . ASP A 1 81 ? 13.195 8.493 -25.065 1.00 94.25 81 ASP A O 1
ATOM 657 N N . ASP A 1 82 ? 12.457 9.179 -23.055 1.00 91.94 82 ASP A N 1
ATOM 658 C CA . ASP A 1 82 ? 13.729 9.700 -22.564 1.00 91.94 82 ASP A CA 1
ATOM 659 C C . ASP A 1 82 ? 13.944 9.301 -21.101 1.00 91.94 82 ASP A C 1
ATOM 661 O O . ASP A 1 82 ? 13.662 10.050 -20.164 1.00 91.94 82 ASP A O 1
ATOM 665 N N . VAL A 1 83 ? 14.517 8.110 -20.911 1.00 92.69 83 VAL A N 1
ATOM 666 C CA . VAL A 1 83 ? 14.868 7.588 -19.582 1.00 92.69 83 VAL A CA 1
ATOM 667 C C . VAL A 1 83 ? 15.776 8.566 -18.830 1.00 92.69 83 VAL A C 1
ATOM 669 O O . VAL A 1 83 ? 15.670 8.687 -17.614 1.00 92.69 83 VAL A O 1
ATOM 672 N N . GLY A 1 84 ? 16.669 9.275 -19.528 1.00 88.31 84 GLY A N 1
ATOM 673 C CA . GLY A 1 84 ? 17.570 10.248 -18.916 1.00 88.31 84 GLY A CA 1
ATOM 674 C C . GLY A 1 84 ? 16.801 11.399 -18.277 1.00 88.31 84 GLY A C 1
ATOM 675 O O . GLY A 1 84 ? 17.014 11.696 -17.101 1.00 88.31 84 GLY A O 1
ATOM 676 N N . ALA A 1 85 ? 15.887 12.019 -19.019 1.00 89.50 85 ALA A N 1
ATOM 677 C CA . ALA A 1 85 ? 15.042 13.091 -18.506 1.00 89.50 85 ALA A CA 1
ATOM 678 C C . ALA A 1 85 ? 14.051 12.587 -17.442 1.00 89.50 85 ALA A C 1
ATOM 680 O O . ALA A 1 85 ? 13.943 13.184 -16.367 1.00 89.50 85 ALA A O 1
ATOM 681 N N . ASP A 1 86 ? 13.373 11.468 -17.698 1.00 94.25 86 ASP A N 1
ATOM 682 C CA . ASP A 1 86 ? 12.312 10.950 -16.829 1.00 94.25 86 ASP A CA 1
ATOM 683 C C . ASP A 1 86 ? 12.835 10.481 -15.470 1.00 94.25 86 ASP A C 1
ATOM 685 O O . ASP A 1 86 ? 12.153 10.665 -14.460 1.00 94.25 86 ASP A O 1
ATOM 689 N N . LYS A 1 87 ? 14.082 9.997 -15.398 1.00 92.12 87 LYS A N 1
ATOM 690 C CA . LYS A 1 87 ? 14.760 9.726 -14.121 1.00 92.12 87 LYS A CA 1
ATOM 691 C C . LYS A 1 87 ? 14.769 10.946 -13.204 1.00 92.12 87 LYS A C 1
ATOM 693 O O . LYS A 1 87 ? 14.445 10.851 -12.020 1.00 92.12 87 LYS A O 1
ATOM 698 N N . HIS A 1 88 ? 15.143 12.099 -13.753 1.00 90.50 88 HIS A N 1
ATOM 699 C CA . HIS A 1 88 ? 15.219 13.344 -12.996 1.00 90.50 88 HIS A CA 1
ATOM 700 C C . HIS A 1 88 ? 13.820 13.848 -12.630 1.00 90.50 88 HIS A C 1
ATOM 702 O O . HIS A 1 88 ? 13.616 14.309 -11.507 1.00 90.50 88 HIS A O 1
ATOM 708 N N . ARG A 1 89 ? 12.842 13.705 -13.537 1.00 92.62 89 ARG A N 1
ATOM 709 C CA . ARG A 1 89 ? 11.439 14.059 -13.269 1.00 92.62 89 ARG A CA 1
ATOM 710 C C . ARG A 1 89 ? 10.854 13.222 -12.133 1.00 92.62 89 ARG A C 1
ATOM 712 O O . ARG A 1 89 ? 10.258 13.789 -11.223 1.00 92.62 89 ARG A O 1
ATOM 719 N N . LEU A 1 90 ? 11.042 11.901 -12.151 1.00 93.12 90 LEU A N 1
ATOM 720 C CA . LEU A 1 90 ? 10.576 11.016 -11.080 1.00 93.12 90 LEU A CA 1
ATOM 721 C C . LEU A 1 90 ? 11.265 11.324 -9.748 1.00 93.12 90 LEU A C 1
ATOM 723 O O . LEU A 1 90 ? 10.583 11.454 -8.732 1.00 93.12 90 LEU A O 1
ATOM 727 N N . ALA A 1 91 ? 12.585 11.529 -9.753 1.00 91.12 91 ALA A N 1
ATOM 728 C CA . ALA A 1 91 ? 13.315 11.917 -8.549 1.00 91.12 91 ALA A CA 1
ATOM 729 C C . ALA A 1 91 ? 12.790 13.240 -7.963 1.00 91.12 91 ALA A C 1
ATOM 731 O O . ALA A 1 91 ? 12.532 13.319 -6.762 1.00 91.12 91 ALA A O 1
ATOM 732 N N . GLY A 1 92 ? 12.538 14.246 -8.809 1.00 90.12 92 GLY A N 1
ATOM 733 C CA . GLY A 1 92 ? 11.940 15.523 -8.403 1.00 90.12 92 GLY A CA 1
ATOM 734 C C . GLY A 1 92 ? 10.502 15.413 -7.882 1.00 90.12 92 GLY A C 1
ATOM 735 O O . GLY A 1 92 ? 10.046 16.296 -7.163 1.00 90.12 92 GLY A O 1
ATOM 736 N N . ARG A 1 93 ? 9.800 14.317 -8.196 1.00 90.56 93 ARG A N 1
ATOM 737 C CA . ARG A 1 93 ? 8.445 13.996 -7.717 1.00 90.56 93 ARG A CA 1
ATOM 738 C C . ARG A 1 93 ? 8.440 13.083 -6.481 1.00 90.56 93 ARG A C 1
ATOM 740 O O . ARG A 1 93 ? 7.386 12.573 -6.113 1.00 90.56 93 ARG A O 1
ATOM 747 N N . GLY A 1 94 ? 9.593 12.872 -5.840 1.00 90.19 94 GLY A N 1
ATOM 748 C CA . GLY A 1 94 ? 9.713 12.075 -4.614 1.00 90.19 94 GLY A CA 1
ATOM 749 C C . GLY A 1 94 ? 9.989 10.584 -4.832 1.00 90.19 94 GLY A C 1
ATOM 750 O O . GLY A 1 94 ? 9.896 9.816 -3.881 1.00 90.19 94 GLY A O 1
ATOM 751 N N . ALA A 1 95 ? 10.349 10.174 -6.052 1.00 94.19 95 ALA A N 1
ATOM 752 C CA . ALA A 1 95 ? 10.737 8.802 -6.382 1.00 94.19 95 ALA A CA 1
ATOM 753 C C . ALA A 1 95 ? 12.234 8.746 -6.759 1.00 94.19 95 ALA A C 1
ATOM 755 O O . ALA A 1 95 ? 12.576 8.769 -7.950 1.00 94.19 95 ALA A O 1
ATOM 756 N N . PRO A 1 96 ? 13.158 8.749 -5.777 1.00 94.81 96 PRO A N 1
ATOM 757 C CA . PRO A 1 96 ? 14.594 8.787 -6.046 1.00 94.81 96 PRO A CA 1
ATOM 758 C C . PRO A 1 96 ? 15.060 7.540 -6.806 1.00 94.81 96 PRO A C 1
ATOM 760 O O . PRO A 1 96 ? 14.495 6.456 -6.654 1.00 94.81 96 PRO A O 1
ATOM 763 N N . VAL A 1 97 ? 16.115 7.692 -7.611 1.00 95.31 97 VAL A N 1
ATOM 764 C CA . VAL A 1 97 ? 16.767 6.567 -8.299 1.00 95.31 97 VAL A CA 1
ATOM 765 C C . VAL A 1 97 ? 17.406 5.649 -7.252 1.00 95.31 97 VAL A C 1
ATOM 767 O O . VAL A 1 97 ? 18.280 6.080 -6.504 1.00 95.31 97 VAL A O 1
ATOM 770 N N . GLU A 1 98 ? 16.991 4.386 -7.215 1.00 94.44 98 GLU A N 1
ATOM 771 C CA . GLU A 1 98 ? 17.605 3.329 -6.399 1.00 94.44 98 GLU A CA 1
ATOM 772 C C . GLU A 1 98 ? 18.699 2.597 -7.185 1.00 94.44 98 GLU A C 1
ATOM 774 O O . GLU A 1 98 ? 19.729 2.218 -6.630 1.00 94.44 98 GLU A O 1
ATOM 779 N N . PHE A 1 99 ? 18.492 2.416 -8.492 1.00 95.88 99 PHE A N 1
ATOM 780 C CA . PHE A 1 99 ? 19.443 1.740 -9.366 1.00 95.88 99 PHE A CA 1
ATOM 781 C C . PHE A 1 99 ? 19.373 2.284 -10.795 1.00 95.88 99 PHE A C 1
ATOM 783 O O . PHE A 1 99 ? 18.287 2.504 -11.333 1.00 95.88 99 PHE A O 1
ATOM 790 N N . ASP A 1 100 ? 20.534 2.454 -11.429 1.00 93.88 100 ASP A N 1
ATOM 791 C CA . ASP A 1 100 ? 20.654 2.863 -12.828 1.00 93.88 100 ASP A CA 1
ATOM 792 C C . ASP A 1 100 ? 21.466 1.830 -13.619 1.00 93.88 100 ASP A C 1
ATOM 794 O O . ASP A 1 100 ? 22.637 1.582 -13.323 1.00 93.88 100 ASP A O 1
ATOM 798 N N . ALA A 1 101 ? 20.849 1.244 -14.647 1.00 91.94 101 ALA A N 1
ATOM 799 C CA . ALA A 1 101 ? 21.485 0.256 -15.507 1.00 91.94 101 ALA A CA 1
ATOM 800 C C . ALA A 1 101 ? 22.270 0.875 -16.680 1.00 91.94 101 ALA A C 1
ATOM 802 O O . ALA A 1 101 ? 23.036 0.164 -17.341 1.00 91.94 101 ALA A O 1
ATOM 803 N N . CYS A 1 102 ? 22.129 2.183 -16.940 1.00 87.94 102 CYS A N 1
ATOM 804 C CA . CYS A 1 102 ? 22.797 2.871 -18.052 1.00 87.94 102 CYS A CA 1
ATOM 805 C C . CYS A 1 102 ? 24.328 2.721 -18.027 1.00 87.94 102 CYS A C 1
ATOM 807 O O . CYS A 1 102 ? 24.891 2.394 -19.076 1.00 87.94 102 CYS A O 1
ATOM 809 N N . PRO A 1 103 ? 25.022 2.858 -16.876 1.00 88.12 103 PRO A N 1
ATOM 810 C CA . PRO A 1 103 ? 26.465 2.608 -16.787 1.00 88.12 103 PRO A CA 1
ATOM 811 C C . PRO A 1 103 ? 26.883 1.180 -17.171 1.00 88.12 103 PRO A C 1
ATOM 813 O O . PRO A 1 103 ? 28.029 0.949 -17.544 1.00 88.12 103 PRO A O 1
ATOM 816 N N . TYR A 1 104 ? 25.950 0.228 -17.118 1.00 86.69 104 TYR A N 1
ATOM 817 C CA . TYR A 1 104 ? 26.153 -1.174 -17.479 1.00 86.69 104 TYR A CA 1
ATOM 818 C C . TYR A 1 104 ? 25.697 -1.493 -18.916 1.00 86.69 104 TYR A C 1
ATOM 820 O O . TYR A 1 104 ? 25.595 -2.663 -19.291 1.00 86.69 104 TYR A O 1
ATOM 828 N N . GLY A 1 105 ? 25.404 -0.472 -19.730 1.00 85.94 105 GLY A N 1
ATOM 829 C CA . GLY A 1 105 ? 25.018 -0.627 -21.136 1.00 85.94 105 GLY A CA 1
ATOM 830 C C . GLY A 1 105 ? 23.565 -1.058 -21.357 1.00 85.94 105 GLY A C 1
ATOM 831 O O . GLY A 1 105 ? 23.239 -1.578 -22.425 1.00 85.94 105 GLY A O 1
ATOM 832 N N . ARG A 1 106 ? 22.684 -0.876 -20.366 1.00 87.94 106 ARG A N 1
ATOM 833 C CA . ARG A 1 106 ? 21.241 -1.141 -20.479 1.00 87.94 106 ARG A CA 1
ATOM 834 C C . ARG A 1 106 ? 20.437 0.118 -20.192 1.00 87.94 106 ARG A C 1
ATOM 836 O O . ARG A 1 106 ? 20.751 0.855 -19.273 1.00 87.94 106 ARG A O 1
ATOM 843 N N . SER A 1 107 ? 19.372 0.352 -20.945 1.00 89.75 107 SER A N 1
ATOM 844 C CA . SER A 1 107 ? 18.596 1.594 -20.853 1.00 89.75 107 SER A CA 1
ATOM 845 C C . SER A 1 107 ? 17.373 1.448 -19.946 1.00 89.75 107 SER A C 1
ATOM 847 O O . SER A 1 107 ? 16.245 1.601 -20.412 1.00 89.75 107 SER A O 1
ATOM 849 N N . PHE A 1 108 ? 17.601 1.132 -18.666 1.00 96.19 108 PHE A N 1
ATOM 850 C CA . PHE A 1 108 ? 16.548 1.133 -17.648 1.00 96.19 108 PHE A CA 1
ATOM 851 C C . PHE A 1 108 ? 17.026 1.663 -16.288 1.00 96.19 108 PHE A C 1
ATOM 853 O O . PHE A 1 108 ? 18.230 1.727 -16.020 1.00 96.19 108 PHE A O 1
ATOM 860 N N . SER A 1 109 ? 16.083 2.036 -15.424 1.00 97.31 109 SER A N 1
ATOM 861 C CA . SER A 1 109 ? 16.346 2.406 -14.028 1.00 97.31 109 SER A CA 1
ATOM 862 C C . SER A 1 109 ? 15.207 2.062 -13.090 1.00 97.31 109 SER A C 1
ATOM 864 O O . SER A 1 109 ? 14.048 2.066 -13.491 1.00 97.31 109 SER A O 1
ATOM 866 N N . TYR A 1 110 ? 15.551 1.851 -11.820 1.00 98.31 110 TYR A N 1
ATOM 867 C CA . TYR A 1 110 ? 14.604 1.642 -10.733 1.00 98.31 110 TYR A CA 1
ATOM 868 C C . TYR A 1 110 ? 14.520 2.875 -9.841 1.00 98.31 110 TYR A C 1
ATOM 870 O O . TYR A 1 110 ? 15.539 3.407 -9.397 1.00 98.31 110 TYR A O 1
ATOM 878 N N . HIS A 1 111 ? 13.293 3.291 -9.553 1.00 97.88 111 HIS A N 1
ATOM 879 C CA . HIS A 1 111 ? 12.959 4.394 -8.663 1.00 97.88 111 HIS A CA 1
ATOM 880 C C . HIS A 1 111 ? 12.197 3.873 -7.461 1.00 97.88 111 HIS A C 1
ATOM 882 O O . HIS A 1 111 ? 11.220 3.146 -7.629 1.00 97.88 111 HIS A O 1
ATOM 888 N N . ARG A 1 112 ? 12.607 4.243 -6.252 1.00 93.75 112 ARG A N 1
ATOM 889 C CA . ARG A 1 112 ? 11.967 3.725 -5.045 1.00 93.75 112 ARG A CA 1
ATOM 890 C C . ARG A 1 112 ? 10.711 4.517 -4.692 1.00 93.75 112 ARG A C 1
ATOM 892 O O . ARG A 1 112 ? 10.741 5.744 -4.664 1.00 93.75 112 ARG A O 1
ATOM 899 N N . LEU A 1 113 ? 9.631 3.805 -4.368 1.00 92.75 113 LEU A N 1
ATOM 900 C CA . LEU A 1 113 ? 8.435 4.353 -3.729 1.00 92.75 113 LEU A CA 1
ATOM 901 C C . LEU A 1 113 ? 8.241 3.682 -2.365 1.00 92.75 113 LEU A C 1
ATOM 903 O O . LEU A 1 113 ? 7.579 2.649 -2.250 1.00 92.75 113 LEU A O 1
ATOM 907 N N . ASP A 1 114 ? 8.828 4.268 -1.320 1.00 86.19 114 ASP A N 1
ATOM 908 C CA . ASP A 1 114 ? 8.871 3.648 0.012 1.00 86.19 114 ASP A CA 1
ATOM 909 C C . ASP A 1 114 ? 7.492 3.449 0.642 1.00 86.19 114 ASP A C 1
ATOM 911 O O . ASP A 1 114 ? 7.258 2.432 1.290 1.00 86.19 114 ASP A O 1
ATOM 915 N N . SER A 1 115 ? 6.545 4.352 0.376 1.00 90.62 115 SER A N 1
ATOM 916 C CA . SER A 1 115 ? 5.165 4.242 0.868 1.00 90.62 115 SER A CA 1
ATOM 917 C C . SER A 1 115 ? 4.410 3.019 0.333 1.00 90.62 115 SER A C 1
ATOM 919 O O . SER A 1 115 ? 3.402 2.627 0.916 1.00 90.62 115 SER A O 1
ATOM 921 N N . LEU A 1 116 ? 4.883 2.418 -0.763 1.00 88.94 116 LEU A N 1
ATOM 922 C CA . LEU A 1 116 ? 4.278 1.246 -1.400 1.00 88.94 116 LEU A CA 1
ATOM 923 C C . LEU A 1 116 ? 5.147 -0.012 -1.284 1.00 88.94 116 LEU A C 1
ATOM 925 O O . LEU A 1 116 ? 4.693 -1.098 -1.638 1.00 88.94 116 LEU A O 1
ATOM 929 N N . GLY A 1 117 ? 6.394 0.123 -0.821 1.00 92.25 117 GLY A N 1
ATOM 930 C CA . GLY A 1 117 ? 7.344 -0.987 -0.745 1.00 92.25 117 GLY A CA 1
ATOM 931 C C . GLY A 1 117 ? 7.724 -1.582 -2.106 1.00 92.25 117 GLY A C 1
ATOM 932 O O . GLY A 1 117 ? 8.106 -2.748 -2.162 1.00 92.25 117 GLY A O 1
ATOM 933 N N . LEU A 1 118 ? 7.612 -0.807 -3.191 1.00 94.69 118 LEU A N 1
ATOM 934 C CA . LEU A 1 118 ? 7.926 -1.236 -4.559 1.00 94.69 118 LEU A CA 1
ATOM 935 C C . LEU A 1 118 ? 8.817 -0.223 -5.278 1.00 94.69 118 LEU A C 1
ATOM 937 O O . LEU A 1 118 ? 9.024 0.907 -4.821 1.00 94.69 118 LEU A O 1
ATOM 941 N N . ARG A 1 119 ? 9.316 -0.629 -6.443 1.00 98.31 119 ARG A N 1
ATOM 942 C CA . ARG A 1 119 ? 10.041 0.230 -7.375 1.00 98.31 119 ARG A CA 1
ATOM 943 C C . ARG A 1 119 ? 9.186 0.561 -8.602 1.00 98.31 119 ARG A C 1
ATOM 945 O O . ARG A 1 119 ? 8.329 -0.209 -9.024 1.00 98.31 119 ARG A O 1
ATOM 952 N N . VAL A 1 120 ? 9.442 1.707 -9.211 1.00 98.12 120 VAL A N 1
ATOM 953 C CA . VAL A 1 120 ? 8.996 2.029 -10.570 1.00 98.12 120 VAL A CA 1
ATOM 954 C C . VAL A 1 120 ? 10.176 1.807 -11.500 1.00 98.12 120 VAL A C 1
ATOM 956 O O . VAL A 1 120 ? 11.251 2.360 -11.265 1.00 98.12 120 VAL A O 1
ATOM 959 N N . GLU A 1 121 ? 9.987 1.000 -12.537 1.00 98.50 121 GLU A N 1
ATOM 960 C CA . GLU A 1 121 ? 10.985 0.820 -13.586 1.00 98.50 121 GLU A CA 1
ATOM 961 C C . GLU A 1 121 ? 10.680 1.737 -14.773 1.00 98.50 121 GLU A C 1
ATOM 963 O O . GLU A 1 121 ? 9.557 1.767 -15.279 1.00 98.50 121 GLU A O 1
ATOM 968 N N . LEU A 1 122 ? 11.697 2.467 -15.228 1.00 98.19 122 LEU A N 1
ATOM 969 C CA . LEU A 1 122 ? 11.692 3.142 -16.521 1.00 98.19 122 LEU A CA 1
ATOM 970 C C . LEU A 1 122 ? 12.528 2.334 -17.500 1.00 98.19 122 LEU A C 1
ATOM 972 O O . LEU A 1 122 ? 13.693 2.071 -17.214 1.00 98.19 122 LEU A O 1
ATOM 976 N N . VAL A 1 123 ? 11.970 2.001 -18.662 1.00 97.81 123 VAL A N 1
ATOM 977 C CA . VAL A 1 123 ? 12.670 1.291 -19.741 1.00 97.81 123 VAL A CA 1
ATOM 978 C C . VAL A 1 123 ? 12.587 2.105 -21.027 1.00 97.81 123 VAL A C 1
ATOM 980 O O . VAL A 1 123 ? 11.518 2.584 -21.394 1.00 97.81 123 VAL A O 1
ATOM 983 N N . ALA A 1 124 ? 13.701 2.266 -21.740 1.00 95.31 124 ALA A N 1
ATOM 984 C CA . ALA A 1 124 ? 13.716 3.065 -22.962 1.00 95.31 124 ALA A CA 1
ATOM 985 C C . ALA A 1 124 ? 12.815 2.471 -24.056 1.00 95.31 124 ALA A C 1
ATOM 987 O O . ALA A 1 124 ? 12.941 1.300 -24.412 1.00 95.31 124 ALA A O 1
ATOM 988 N N . ALA A 1 125 ? 11.969 3.298 -24.668 1.00 95.12 125 ALA A N 1
ATOM 989 C CA . ALA A 1 125 ? 11.078 2.893 -25.756 1.00 95.12 125 ALA A CA 1
ATOM 990 C C . ALA A 1 125 ? 11.839 2.291 -26.954 1.00 95.12 125 ALA A C 1
ATOM 992 O O . ALA A 1 125 ? 11.323 1.429 -27.665 1.00 95.12 125 ALA A O 1
ATOM 993 N N . SER A 1 126 ? 13.107 2.675 -27.139 1.00 93.25 126 SER A N 1
ATOM 994 C CA . SER A 1 126 ? 13.980 2.154 -28.194 1.00 93.25 126 SER A CA 1
ATOM 995 C C . SER A 1 126 ? 14.252 0.647 -28.109 1.00 93.25 126 SER A C 1
ATOM 997 O O . SER A 1 126 ? 14.596 0.052 -29.130 1.00 93.25 126 SER A O 1
ATOM 999 N N . VAL A 1 127 ? 14.088 0.008 -26.940 1.00 93.25 127 VAL A N 1
ATOM 1000 C CA . VAL A 1 127 ? 14.272 -1.450 -26.787 1.00 93.25 127 VAL A CA 1
ATOM 1001 C C . VAL A 1 127 ? 12.963 -2.241 -26.866 1.00 93.25 127 VAL A C 1
ATOM 1003 O O . VAL A 1 127 ? 12.982 -3.471 -26.796 1.00 93.25 127 VAL A O 1
ATOM 1006 N N . GLN A 1 128 ? 11.829 -1.562 -27.051 1.00 94.94 128 GLN A N 1
ATOM 1007 C CA . GLN A 1 128 ? 10.507 -2.183 -27.032 1.00 94.94 128 GLN A CA 1
ATOM 1008 C C . GLN A 1 128 ? 10.294 -3.177 -28.183 1.00 94.94 128 GLN A C 1
ATOM 1010 O O . GLN A 1 128 ? 9.698 -4.231 -27.980 1.00 94.94 128 GLN A O 1
ATOM 1015 N N . SER A 1 129 ? 10.827 -2.897 -29.375 1.00 94.62 129 SER A N 1
ATOM 1016 C CA . SER A 1 129 ? 10.760 -3.836 -30.504 1.00 94.62 129 SER A CA 1
ATOM 1017 C C . SER A 1 129 ? 11.448 -5.163 -30.176 1.00 94.62 129 SER A C 1
ATOM 1019 O O . SER A 1 129 ? 10.850 -6.223 -30.325 1.00 94.62 129 SER A O 1
ATOM 1021 N N . ALA A 1 130 ? 12.663 -5.106 -29.624 1.00 93.56 130 ALA A N 1
ATOM 1022 C CA . ALA A 1 130 ? 13.410 -6.291 -29.210 1.00 93.56 130 ALA A CA 1
ATOM 1023 C C . ALA A 1 130 ? 12.724 -7.051 -28.061 1.00 93.56 130 ALA A C 1
ATOM 1025 O O . ALA A 1 130 ? 12.827 -8.280 -27.986 1.00 93.56 130 ALA A O 1
ATOM 1026 N N . PHE A 1 131 ? 12.028 -6.334 -27.169 1.00 95.88 131 PHE A N 1
ATOM 1027 C CA . PHE A 1 131 ? 11.183 -6.936 -26.140 1.00 95.88 131 PHE A CA 1
ATOM 1028 C C . PHE A 1 131 ? 10.035 -7.735 -26.770 1.00 95.88 131 PHE A C 1
ATOM 1030 O O . PHE A 1 131 ? 9.903 -8.922 -26.474 1.00 95.88 131 PHE A O 1
ATOM 1037 N N . LEU A 1 132 ? 9.261 -7.125 -27.672 1.00 95.12 132 LEU A N 1
ATOM 1038 C CA . LEU A 1 132 ? 8.139 -7.777 -28.352 1.00 95.12 132 LEU A CA 1
ATOM 1039 C C . LEU A 1 132 ? 8.608 -8.988 -29.164 1.00 95.12 132 LEU A C 1
ATOM 1041 O O . LEU A 1 132 ? 8.098 -10.084 -28.960 1.00 95.12 132 LEU A O 1
ATOM 1045 N N . ASP A 1 133 ? 9.652 -8.843 -29.980 1.00 94.75 133 ASP A N 1
ATOM 1046 C CA . ASP A 1 133 ? 10.229 -9.949 -30.761 1.00 94.75 133 ASP A CA 1
ATOM 1047 C C . ASP A 1 133 ? 10.646 -11.136 -29.885 1.00 94.75 133 ASP A C 1
ATOM 1049 O O . ASP A 1 133 ? 10.628 -12.292 -30.312 1.00 94.75 133 ASP A O 1
ATOM 1053 N N . THR A 1 134 ? 11.050 -10.851 -28.647 1.00 94.00 134 THR A N 1
ATOM 1054 C CA . THR A 1 134 ? 11.513 -11.863 -27.708 1.00 94.00 134 THR A CA 1
ATOM 1055 C C . THR A 1 134 ? 10.377 -12.530 -26.935 1.00 94.00 134 THR A C 1
ATOM 1057 O O . THR A 1 134 ? 10.409 -13.751 -26.769 1.00 94.00 134 THR A O 1
ATOM 1060 N N . TRP A 1 135 ? 9.448 -11.740 -26.400 1.00 94.25 135 TRP A N 1
ATOM 1061 C CA . TRP A 1 135 ? 8.521 -12.168 -25.345 1.00 94.25 135 TRP A CA 1
ATOM 1062 C C . TRP A 1 135 ? 7.057 -12.162 -25.780 1.00 94.25 135 TRP A C 1
ATOM 1064 O O . TRP A 1 135 ? 6.255 -12.898 -25.217 1.00 94.25 135 TRP A O 1
ATOM 1074 N N . SER A 1 136 ? 6.711 -11.377 -26.798 1.00 92.75 136 SER A N 1
ATOM 1075 C CA . SER A 1 136 ? 5.360 -11.313 -27.354 1.00 92.75 136 SER A CA 1
ATOM 1076 C C . SER A 1 136 ? 5.423 -11.125 -28.877 1.00 92.75 136 SER A C 1
ATOM 1078 O O . SER A 1 136 ? 5.116 -10.041 -29.385 1.00 92.75 136 SER A O 1
ATOM 1080 N N . PRO A 1 137 ? 5.886 -12.142 -29.637 1.00 89.31 137 PRO A N 1
ATOM 1081 C CA . PRO A 1 137 ? 6.030 -12.011 -31.082 1.00 89.31 137 PRO A CA 1
ATOM 1082 C C . PRO A 1 137 ? 4.683 -11.683 -31.737 1.00 89.31 137 PRO A C 1
ATOM 1084 O O . PRO A 1 137 ? 3.706 -12.409 -31.563 1.00 89.31 137 PRO A O 1
ATOM 1087 N N . GLY A 1 138 ? 4.632 -10.588 -32.498 1.00 87.69 138 GLY A N 1
ATOM 1088 C CA . GLY A 1 138 ? 3.391 -10.071 -33.089 1.00 87.69 138 GLY A CA 1
ATOM 1089 C C . GLY A 1 138 ? 2.558 -9.178 -32.160 1.00 87.69 138 GLY A C 1
ATOM 1090 O O . GLY A 1 138 ? 1.494 -8.713 -32.569 1.00 87.69 138 GLY A O 1
ATOM 1091 N N . GLY A 1 139 ? 3.035 -8.916 -30.941 1.00 88.44 139 GLY A N 1
ATOM 1092 C CA . GLY A 1 139 ? 2.460 -7.929 -30.036 1.00 88.44 139 GLY A CA 1
ATOM 1093 C C . GLY A 1 139 ? 2.568 -6.503 -30.584 1.00 88.44 139 GLY A C 1
ATOM 1094 O O . GLY A 1 139 ? 3.395 -6.194 -31.445 1.00 88.44 139 GLY A O 1
ATOM 1095 N N . VAL A 1 140 ? 1.695 -5.626 -30.092 1.00 91.62 140 VAL A N 1
ATOM 1096 C CA . VAL A 1 140 ? 1.617 -4.223 -30.521 1.00 91.62 140 VAL A CA 1
ATOM 1097 C C . VAL A 1 140 ? 2.480 -3.355 -29.611 1.00 91.62 140 VAL A C 1
ATOM 1099 O O . VAL A 1 140 ? 2.622 -3.639 -28.422 1.00 91.62 140 VAL A O 1
ATOM 1102 N N . ALA A 1 141 ? 3.036 -2.281 -30.173 1.00 92.81 141 ALA A N 1
ATOM 1103 C CA . ALA A 1 141 ? 3.749 -1.285 -29.394 1.00 92.81 141 ALA A CA 1
ATOM 1104 C C . ALA A 1 141 ? 2.850 -0.670 -28.303 1.00 92.81 141 ALA A C 1
ATOM 1106 O O . ALA A 1 141 ? 1.687 -0.340 -28.539 1.00 92.81 141 ALA A O 1
ATOM 1107 N N . MET A 1 142 ? 3.406 -0.523 -27.108 1.00 95.56 142 MET A N 1
ATOM 1108 C CA . MET A 1 142 ? 2.764 -0.029 -25.897 1.00 95.56 142 MET A CA 1
ATOM 1109 C C . MET A 1 142 ? 3.160 1.427 -25.650 1.00 95.56 142 MET A C 1
ATOM 1111 O O . MET A 1 142 ? 4.267 1.851 -25.995 1.00 95.56 142 MET A O 1
ATOM 1115 N N . ALA A 1 143 ? 2.240 2.184 -25.053 1.00 94.25 143 ALA A N 1
ATOM 1116 C CA . ALA A 1 143 ? 2.411 3.609 -24.803 1.00 94.25 143 ALA A CA 1
ATOM 1117 C C . ALA A 1 143 ? 3.567 3.899 -23.834 1.00 94.25 143 ALA A C 1
ATOM 1119 O O . ALA A 1 143 ? 3.873 3.105 -22.939 1.00 94.25 143 ALA A O 1
ATOM 1120 N N . THR A 1 144 ? 4.191 5.059 -24.018 1.00 95.25 144 THR A N 1
ATOM 1121 C CA . THR A 1 144 ? 5.224 5.587 -23.132 1.00 95.25 144 THR A CA 1
ATOM 1122 C C . THR A 1 144 ? 4.617 6.413 -22.008 1.00 95.25 144 THR A C 1
ATOM 1124 O O . THR A 1 144 ? 3.53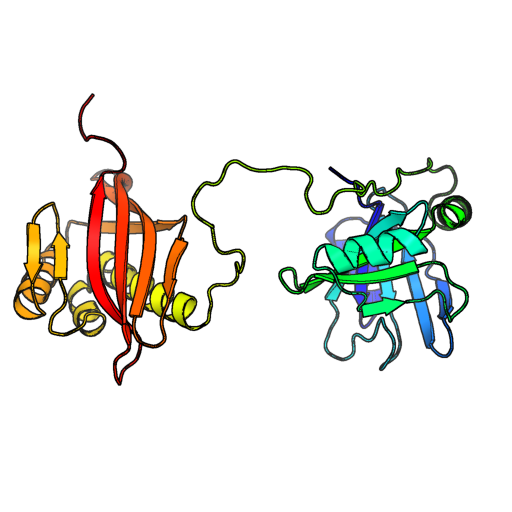8 7.001 -22.119 1.00 95.25 144 THR A O 1
ATOM 1127 N N . LEU A 1 145 ? 5.331 6.431 -20.890 1.00 93.50 145 LEU A N 1
ATOM 1128 C CA . LEU A 1 145 ? 5.043 7.240 -19.728 1.00 93.50 145 LEU A CA 1
ATOM 1129 C C . LEU A 1 145 ? 5.037 8.712 -20.128 1.00 93.50 145 LEU A C 1
ATOM 1131 O O . LEU A 1 145 ? 6.011 9.226 -20.668 1.00 93.50 145 LEU A O 1
ATOM 1135 N N . THR A 1 146 ? 3.953 9.403 -19.797 1.00 91.25 146 THR A N 1
ATOM 1136 C CA . THR A 1 146 ? 3.880 10.857 -19.912 1.00 91.25 146 THR A CA 1
ATOM 1137 C C . THR A 1 146 ? 4.038 11.469 -18.525 1.00 91.25 146 THR A C 1
ATOM 1139 O O . THR A 1 146 ? 3.210 11.254 -17.631 1.00 91.25 146 THR A O 1
ATOM 1142 N N . LEU A 1 147 ? 5.118 12.229 -18.339 1.00 86.56 147 LEU A N 1
ATOM 1143 C CA . LEU A 1 147 ? 5.359 13.059 -17.162 1.00 86.56 147 LEU A CA 1
ATOM 1144 C C . LEU A 1 147 ? 5.337 14.523 -17.598 1.00 86.56 147 LEU A C 1
ATOM 1146 O O . LEU A 1 147 ? 6.260 14.958 -18.277 1.00 86.56 147 LEU A O 1
ATOM 1150 N N . ASP A 1 148 ? 4.321 15.287 -17.198 1.00 78.94 148 ASP A N 1
ATOM 1151 C CA . ASP A 1 148 ? 4.251 16.721 -17.519 1.00 78.94 148 ASP A CA 1
ATOM 1152 C C . ASP A 1 148 ? 5.505 17.490 -17.041 1.00 78.94 148 ASP A C 1
ATOM 1154 O O . ASP A 1 148 ? 6.101 17.158 -16.010 1.00 78.94 148 ASP A O 1
ATOM 1158 N N . ASP A 1 149 ? 5.902 18.533 -17.778 1.00 62.03 149 ASP A N 1
ATOM 1159 C CA . ASP A 1 149 ? 7.084 19.368 -17.478 1.00 62.03 149 ASP A CA 1
ATOM 1160 C C . ASP A 1 149 ? 6.958 20.177 -16.177 1.00 62.03 149 ASP A C 1
ATOM 1162 O O . ASP A 1 149 ? 7.936 20.757 -15.706 1.00 62.03 149 ASP A O 1
ATOM 1166 N N . ASP A 1 150 ? 5.764 20.227 -15.591 1.00 50.38 150 ASP A N 1
ATOM 1167 C CA . ASP A 1 150 ? 5.454 21.117 -14.487 1.00 50.38 150 ASP A CA 1
ATOM 1168 C C . ASP A 1 150 ? 5.416 20.355 -13.149 1.00 50.38 150 ASP A C 1
ATOM 1170 O O . ASP A 1 150 ? 4.438 19.656 -12.862 1.00 50.38 150 ASP A O 1
ATOM 1174 N N . PRO A 1 151 ? 6.437 20.473 -12.278 1.00 50.31 151 PRO A N 1
ATOM 1175 C CA . PRO A 1 151 ? 6.305 20.034 -10.892 1.00 50.31 151 PRO A CA 1
ATOM 1176 C C . PRO A 1 151 ? 5.309 20.909 -10.101 1.00 50.31 151 PRO A C 1
ATOM 1178 O O . PRO A 1 151 ? 4.975 20.556 -8.973 1.00 50.31 151 PRO A O 1
ATOM 1181 N N . ALA A 1 152 ? 4.824 22.026 -10.671 1.00 43.94 152 ALA A N 1
ATOM 1182 C CA . ALA A 1 152 ? 3.956 23.016 -10.026 1.00 43.94 152 ALA A CA 1
ATOM 1183 C C . ALA A 1 152 ? 2.571 23.197 -10.703 1.00 43.94 152 ALA A C 1
ATOM 1185 O O . ALA A 1 152 ? 1.823 24.118 -10.369 1.00 43.94 152 ALA A O 1
ATOM 1186 N N . GLY A 1 153 ? 2.184 22.301 -11.615 1.00 37.97 153 GLY A N 1
ATOM 1187 C CA . GLY A 1 153 ? 1.115 22.535 -12.595 1.00 37.97 153 GLY A CA 1
ATOM 1188 C C . GLY A 1 153 ? -0.286 22.013 -12.280 1.00 37.97 153 GLY A C 1
ATOM 1189 O O . GLY A 1 153 ? -1.022 21.692 -13.200 1.00 37.97 153 GLY A O 1
ATOM 1190 N N . THR A 1 154 ? -0.696 21.941 -11.016 1.00 38.62 154 THR A N 1
ATOM 1191 C CA . THR A 1 154 ? -2.113 22.130 -10.651 1.00 38.62 154 THR A CA 1
ATOM 1192 C C . THR A 1 154 ? -2.129 22.776 -9.282 1.00 38.62 154 THR A C 1
ATOM 1194 O O . THR A 1 154 ? -2.021 22.102 -8.259 1.00 38.62 154 THR A O 1
ATOM 1197 N N . ALA A 1 155 ? -2.259 24.101 -9.263 1.00 39.25 155 ALA A N 1
ATOM 1198 C CA . ALA A 1 155 ? -2.685 24.819 -8.077 1.00 39.25 155 ALA A CA 1
ATOM 1199 C C . ALA A 1 155 ? -4.094 24.329 -7.712 1.00 39.25 155 ALA A C 1
ATOM 1201 O O . ALA A 1 155 ? -5.106 24.864 -8.166 1.00 39.25 155 ALA A O 1
ATOM 1202 N N . VAL A 1 156 ? -4.163 23.277 -6.897 1.00 37.72 156 VAL A N 1
ATOM 1203 C CA . VAL A 1 156 ? -5.327 23.050 -6.053 1.00 37.72 156 VAL A CA 1
ATOM 1204 C C . VAL A 1 156 ? -5.372 24.260 -5.133 1.00 37.72 156 VAL A C 1
ATOM 1206 O O . VAL A 1 156 ? -4.465 24.478 -4.333 1.00 37.72 156 VAL A O 1
ATOM 1209 N N . SER A 1 157 ? -6.397 25.088 -5.342 1.00 33.19 157 SER A N 1
ATOM 1210 C CA . SER A 1 157 ? -6.832 26.156 -4.443 1.00 33.19 157 SER A CA 1
ATOM 1211 C C . SER A 1 157 ? -6.479 25.801 -3.004 1.00 33.19 157 SER A C 1
ATOM 1213 O O . SER A 1 157 ? -6.871 24.729 -2.548 1.00 33.19 157 SER A O 1
ATOM 1215 N N . THR A 1 158 ? -5.754 26.688 -2.321 1.00 35.78 158 THR A N 1
ATOM 1216 C CA . THR A 1 158 ? -5.305 26.558 -0.929 1.00 35.78 158 THR A CA 1
ATOM 1217 C C . THR A 1 158 ? -6.480 26.250 0.004 1.00 35.78 158 THR A C 1
ATOM 1219 O O . THR A 1 158 ? -7.088 27.139 0.595 1.00 35.78 158 THR A O 1
ATOM 1222 N N . ALA A 1 159 ? -6.820 24.972 0.098 1.00 36.91 159 ALA A N 1
ATOM 1223 C CA . ALA A 1 159 ? -7.461 24.349 1.234 1.00 36.91 159 ALA A CA 1
ATOM 1224 C C . ALA A 1 159 ? -6.336 23.970 2.212 1.00 36.91 159 ALA A C 1
ATOM 1226 O O . ALA A 1 159 ? -5.221 23.695 1.760 1.00 36.91 159 ALA A O 1
ATOM 1227 N N . PRO A 1 160 ? -6.578 24.008 3.532 1.00 34.53 160 PRO A N 1
ATOM 1228 C CA . PRO A 1 160 ? -5.525 23.804 4.518 1.00 34.53 160 PRO A CA 1
ATOM 1229 C C . PRO A 1 160 ? -4.832 22.457 4.283 1.00 34.53 160 PRO A C 1
ATOM 1231 O O . PRO A 1 160 ? -5.496 21.449 4.033 1.00 34.53 160 PRO A O 1
ATOM 1234 N N . GLU A 1 161 ? -3.500 22.491 4.321 1.00 32.56 161 GLU A N 1
ATOM 1235 C CA . GLU A 1 161 ? -2.587 21.379 4.060 1.00 32.56 161 GLU A CA 1
ATOM 1236 C C . GLU A 1 161 ? -3.087 20.070 4.691 1.00 32.56 161 GLU A C 1
ATOM 1238 O O . GLU A 1 161 ? -3.232 19.949 5.908 1.00 32.56 161 GLU A O 1
ATOM 1243 N N . HIS A 1 162 ? -3.357 19.072 3.848 1.00 31.95 162 HIS A N 1
ATOM 1244 C CA . HIS A 1 162 ? -3.534 17.696 4.290 1.00 31.95 162 HIS A CA 1
ATOM 1245 C C . HIS A 1 162 ? -2.149 17.031 4.344 1.00 31.95 162 HIS A C 1
ATOM 1247 O O . HIS A 1 162 ? -1.500 16.946 3.301 1.00 31.95 162 HIS A O 1
ATOM 1253 N N . PRO A 1 163 ? -1.691 16.535 5.507 1.00 40.56 163 PRO A N 1
ATOM 1254 C CA . PRO A 1 163 ? -0.371 15.931 5.628 1.00 40.56 163 PRO A CA 1
ATOM 1255 C C . PRO A 1 163 ? -0.326 14.602 4.860 1.00 40.56 163 PRO A C 1
ATOM 1257 O O . PRO A 1 163 ? -1.099 13.677 5.122 1.00 40.56 163 PRO A O 1
ATOM 1260 N N . THR A 1 164 ? 0.561 14.526 3.870 1.00 38.88 164 THR A N 1
ATOM 1261 C CA . THR A 1 164 ? 0.861 13.320 3.093 1.00 38.88 164 THR A CA 1
ATOM 1262 C C . THR A 1 164 ? 2.047 12.589 3.709 1.00 38.88 164 THR A C 1
ATOM 1264 O O . THR A 1 164 ? 3.166 12.670 3.216 1.00 38.88 164 THR A O 1
ATOM 1267 N N . ASP A 1 165 ? 1.763 11.865 4.784 1.00 39.56 165 ASP A N 1
ATOM 1268 C CA . ASP A 1 165 ? 2.503 10.683 5.220 1.00 39.56 165 ASP A CA 1
ATOM 1269 C C . ASP A 1 165 ? 1.419 9.695 5.671 1.00 39.56 165 ASP A C 1
ATOM 1271 O O . ASP A 1 165 ? 0.723 9.941 6.655 1.00 39.56 165 ASP A O 1
ATOM 1275 N N . ARG A 1 166 ? 1.090 8.694 4.842 1.00 45.09 166 ARG A N 1
ATOM 1276 C CA . ARG A 1 166 ? -0.081 7.816 5.067 1.00 45.09 166 ARG A CA 1
ATOM 1277 C C . ARG A 1 166 ? 0.311 6.368 5.359 1.00 45.09 166 ARG A C 1
ATOM 1279 O O . ARG A 1 166 ? -0.382 5.443 4.950 1.00 45.09 166 ARG A O 1
ATOM 1286 N N . GLY A 1 167 ? 1.383 6.184 6.121 1.00 40.03 167 GLY A N 1
ATOM 1287 C CA . GLY A 1 167 ? 1.337 5.247 7.242 1.00 40.03 167 GLY A CA 1
ATOM 1288 C C . GLY A 1 167 ? 0.989 6.052 8.498 1.00 40.03 167 GLY A C 1
ATOM 1289 O O . GLY A 1 167 ? 1.406 7.208 8.585 1.00 40.03 167 GLY A O 1
ATOM 1290 N N . PRO A 1 168 ? 0.208 5.529 9.461 1.00 53.28 168 PRO A N 1
ATOM 1291 C CA . PRO A 1 168 ? 0.104 6.222 10.734 1.00 53.28 168 PRO A CA 1
ATOM 1292 C C . PRO A 1 168 ? 1.521 6.339 11.305 1.00 53.28 168 PRO A C 1
ATOM 1294 O O . PRO A 1 168 ? 2.220 5.331 11.425 1.00 53.28 168 PRO A O 1
ATOM 1297 N N . SER A 1 169 ? 1.950 7.558 11.646 1.00 71.00 169 SER A N 1
ATOM 1298 C CA . SER A 1 169 ? 3.149 7.735 12.467 1.00 71.00 169 SER A CA 1
ATOM 1299 C C . SER A 1 169 ? 3.041 6.828 13.697 1.00 71.00 169 SER A C 1
ATOM 1301 O O . SER A 1 169 ? 1.935 6.514 14.141 1.00 71.00 169 SER A O 1
ATOM 1303 N N . GLU A 1 170 ? 4.159 6.385 14.269 1.00 84.00 170 GLU A N 1
ATOM 1304 C CA . GLU A 1 170 ? 4.123 5.489 15.434 1.00 84.00 170 GLU A CA 1
ATOM 1305 C C . GLU A 1 170 ? 3.178 5.994 16.560 1.00 84.00 170 GLU A C 1
ATOM 1307 O O . GLU A 1 170 ? 2.364 5.200 17.043 1.00 84.00 170 GLU A O 1
ATOM 1312 N N . PRO A 1 171 ? 3.137 7.304 16.902 1.00 89.50 171 PRO A N 1
ATOM 1313 C CA . PRO A 1 171 ? 2.119 7.861 17.799 1.00 89.50 171 PRO A CA 1
ATOM 1314 C C . PRO A 1 171 ? 0.672 7.712 17.311 1.00 89.50 171 PRO A C 1
ATOM 1316 O O . PRO A 1 171 ? -0.215 7.406 18.107 1.00 89.50 171 PRO A O 1
ATOM 1319 N N . ALA A 1 172 ? 0.413 7.915 16.016 1.00 90.38 172 ALA A N 1
ATOM 1320 C CA . ALA A 1 172 ? -0.919 7.767 15.437 1.00 90.38 172 ALA A CA 1
ATOM 1321 C C . ALA A 1 172 ? -1.397 6.312 15.486 1.00 90.38 172 ALA A C 1
ATOM 1323 O O . ALA A 1 172 ? -2.549 6.067 15.835 1.00 90.38 172 ALA A O 1
ATOM 1324 N N . ALA A 1 173 ? -0.509 5.349 15.225 1.00 89.94 173 ALA A N 1
ATOM 1325 C CA . ALA A 1 173 ? -0.819 3.925 15.325 1.00 89.94 173 ALA A CA 1
ATOM 1326 C C . ALA A 1 173 ? -1.137 3.524 16.776 1.00 89.94 173 ALA A C 1
ATOM 1328 O O . ALA A 1 173 ? -2.097 2.798 17.030 1.00 89.94 173 ALA A O 1
ATOM 1329 N N . GLN A 1 174 ? -0.377 4.049 17.743 1.00 94.62 174 GLN A N 1
ATOM 1330 C CA . GLN A 1 174 ? -0.623 3.831 19.172 1.00 94.62 174 GLN A CA 1
ATOM 1331 C C . GLN A 1 174 ? -1.953 4.450 19.629 1.00 94.62 174 GLN A C 1
ATOM 1333 O O . GLN A 1 174 ? -2.713 3.809 20.351 1.00 94.62 174 GLN A O 1
ATOM 1338 N N . CYS A 1 175 ? -2.270 5.674 19.196 1.00 97.06 175 CYS A N 1
ATOM 1339 C CA . CYS A 1 175 ? -3.542 6.326 19.522 1.00 97.06 175 CYS A CA 1
ATOM 1340 C C . CYS A 1 175 ? -4.740 5.618 18.872 1.00 97.06 175 CYS A C 1
ATOM 1342 O O . CYS A 1 175 ? -5.780 5.465 19.513 1.0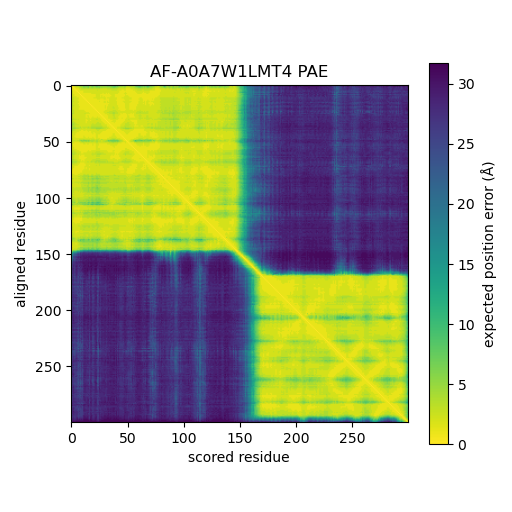0 97.06 175 CYS A O 1
ATOM 1344 N N . HIS A 1 176 ? -4.58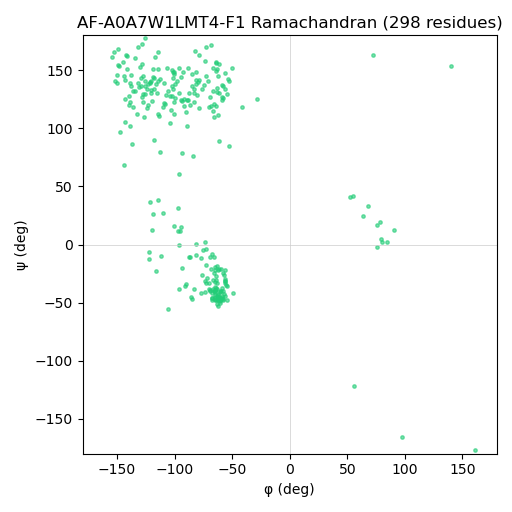4 5.143 17.633 1.00 95.75 176 HIS A N 1
ATOM 1345 C CA . HIS A 1 176 ? -5.571 4.299 16.964 1.00 95.75 176 HIS A CA 1
ATOM 1346 C C . HIS A 1 176 ? -5.842 3.022 17.769 1.00 95.75 176 HIS A C 1
ATOM 1348 O O . HIS A 1 176 ? -6.999 2.716 18.044 1.00 95.75 176 HIS A O 1
ATOM 1354 N N . ALA A 1 177 ? -4.797 2.322 18.225 1.00 95.75 177 ALA A N 1
ATOM 1355 C CA . ALA A 1 177 ? -4.952 1.124 19.051 1.00 95.75 177 ALA A CA 1
ATOM 1356 C C . ALA A 1 177 ? -5.728 1.412 20.350 1.00 95.75 177 ALA A C 1
ATOM 1358 O O . ALA A 1 177 ? -6.692 0.716 20.649 1.00 95.75 177 ALA A O 1
ATOM 1359 N N . VAL A 1 178 ? -5.399 2.500 21.060 1.00 97.81 178 VAL A N 1
ATOM 1360 C CA . VAL A 1 178 ? -6.138 2.937 22.263 1.00 97.81 178 VAL A CA 1
ATOM 1361 C C . VAL A 1 178 ? -7.620 3.183 21.959 1.00 97.81 178 VAL A C 1
ATOM 1363 O O . VAL A 1 178 ? -8.490 2.848 22.764 1.00 97.81 178 VAL A O 1
ATOM 1366 N N . LEU A 1 179 ? -7.928 3.780 20.805 1.00 97.56 179 LEU A N 1
ATOM 1367 C CA . LEU A 1 179 ? -9.307 4.003 20.385 1.00 97.56 179 LEU A CA 1
ATOM 1368 C C . LEU A 1 179 ? -10.031 2.688 20.075 1.00 97.56 179 LEU A C 1
ATOM 1370 O O . LEU A 1 179 ? -11.164 2.511 20.520 1.00 97.56 179 LEU A O 1
ATOM 1374 N N . VAL A 1 180 ? -9.398 1.781 19.332 1.00 97.19 180 VAL A N 1
ATOM 1375 C CA . VAL A 1 180 ? -9.967 0.468 18.996 1.00 97.19 180 VAL A CA 1
ATOM 1376 C C . VAL A 1 180 ? -10.229 -0.351 20.257 1.00 97.19 180 VAL A C 1
ATOM 1378 O O . VAL A 1 180 ? -11.334 -0.865 20.403 1.00 97.19 180 VAL A O 1
ATOM 1381 N N . ASP A 1 181 ? -9.286 -0.393 21.199 1.00 97.56 181 ASP A N 1
ATOM 1382 C CA . ASP A 1 181 ? -9.437 -1.115 22.468 1.00 97.56 181 ASP A CA 1
ATOM 1383 C C . ASP A 1 181 ? -10.622 -0.580 23.288 1.00 97.56 181 ASP A C 1
ATOM 1385 O O . ASP A 1 181 ? -11.390 -1.350 23.867 1.00 97.56 181 ASP A O 1
ATOM 1389 N N . PHE A 1 182 ? -10.825 0.743 23.304 1.00 97.62 182 PHE A N 1
ATOM 1390 C CA . PHE A 1 182 ? -11.991 1.346 23.953 1.00 97.62 182 PHE A CA 1
ATOM 1391 C C . PHE A 1 182 ? -13.302 0.889 23.304 1.00 97.62 182 PHE A C 1
ATOM 1393 O O . PHE A 1 182 ? -14.244 0.516 24.007 1.00 97.62 182 PHE A O 1
ATOM 1400 N N . LEU A 1 183 ? -13.381 0.934 21.974 1.00 97.38 183 LEU A N 1
ATOM 1401 C CA . LEU A 1 183 ? -14.594 0.570 21.244 1.00 97.38 183 LEU A CA 1
ATOM 1402 C C . LEU A 1 183 ? -14.901 -0.929 21.362 1.00 97.38 183 LEU A C 1
ATOM 1404 O O . LEU A 1 183 ? -16.047 -1.286 21.630 1.00 97.38 183 LEU A O 1
ATOM 1408 N N . ASP A 1 184 ? -13.885 -1.788 21.263 1.00 97.62 184 ASP A N 1
ATOM 1409 C CA . ASP A 1 184 ? -14.017 -3.238 21.439 1.00 97.62 184 ASP A CA 1
ATOM 1410 C C . ASP A 1 184 ? -14.482 -3.590 22.860 1.00 97.62 184 ASP A C 1
ATOM 1412 O O . ASP A 1 184 ? -15.413 -4.379 23.024 1.00 97.62 184 ASP A O 1
ATOM 1416 N N . ALA A 1 185 ? -13.932 -2.942 23.893 1.00 97.06 185 ALA A N 1
ATOM 1417 C CA . ALA A 1 185 ? -14.393 -3.133 25.268 1.00 97.06 185 ALA A CA 1
ATOM 1418 C C . ALA A 1 185 ? -15.877 -2.761 25.439 1.00 97.06 185 ALA A C 1
ATOM 1420 O O . ALA A 1 185 ? -16.621 -3.472 26.119 1.00 97.06 185 ALA A O 1
ATOM 1421 N N . VAL A 1 186 ? -16.335 -1.675 24.805 1.00 95.81 186 VAL A N 1
ATOM 1422 C CA . VAL A 1 186 ? -17.757 -1.292 24.815 1.00 95.81 186 VAL A CA 1
ATOM 1423 C C . VAL A 1 186 ? -18.615 -2.329 24.089 1.00 95.81 186 VAL A C 1
ATOM 1425 O O . VAL A 1 186 ? -19.661 -2.716 24.611 1.00 95.81 186 VAL A O 1
ATOM 1428 N N . ASP A 1 187 ? -18.187 -2.799 22.919 1.00 96.81 187 ASP A N 1
ATOM 1429 C CA . ASP A 1 187 ? -18.960 -3.735 22.094 1.00 96.81 187 ASP A CA 1
ATOM 1430 C C . ASP A 1 187 ? -19.020 -5.151 22.667 1.00 96.81 187 ASP A C 1
ATOM 1432 O O . ASP A 1 187 ? -20.024 -5.845 22.503 1.00 96.81 187 ASP A O 1
ATOM 1436 N N . ARG A 1 188 ? -17.994 -5.563 23.415 1.00 96.06 188 ARG A N 1
ATOM 1437 C CA . ARG A 1 188 ? -17.971 -6.840 24.143 1.00 96.06 188 ARG A CA 1
ATOM 1438 C C . ARG A 1 188 ? -18.710 -6.806 25.478 1.00 96.06 188 ARG A C 1
ATOM 1440 O O . ARG A 1 188 ? -18.725 -7.817 26.176 1.00 96.06 188 ARG A O 1
ATOM 1447 N N . GLY A 1 189 ? -19.295 -5.667 25.853 1.00 95.00 189 GLY A N 1
ATOM 1448 C CA . GLY A 1 189 ? -19.970 -5.518 27.141 1.00 95.00 189 GLY A CA 1
ATOM 1449 C C . GLY A 1 189 ? -19.005 -5.568 28.328 1.00 95.00 189 GLY A C 1
ATOM 1450 O O . GLY A 1 189 ? -19.369 -6.064 29.383 1.00 95.00 189 GLY A O 1
ATOM 1451 N N . MET A 1 190 ? -17.776 -5.077 28.157 1.00 95.81 190 MET A N 1
ATOM 1452 C CA . MET A 1 190 ? -16.753 -4.939 29.205 1.00 95.81 190 MET A CA 1
ATOM 1453 C C . MET A 1 190 ? -16.325 -3.469 29.342 1.00 95.81 190 MET A C 1
ATOM 1455 O O . MET A 1 190 ? -15.149 -3.151 29.527 1.00 95.81 190 MET A O 1
ATOM 1459 N N . ALA A 1 191 ? -17.282 -2.550 29.187 1.00 95.62 191 ALA A N 1
ATOM 1460 C CA . ALA A 1 191 ? -17.028 -1.127 28.992 1.00 95.62 191 ALA A CA 1
ATOM 1461 C C . ALA A 1 191 ? -16.177 -0.501 30.111 1.00 9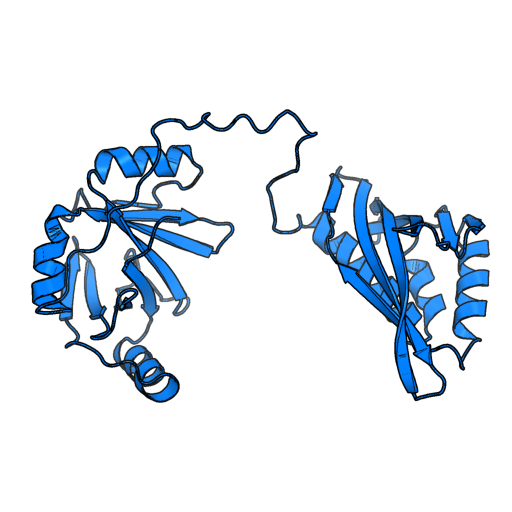5.62 191 ALA A C 1
ATOM 1463 O O . ALA A 1 191 ? -15.379 0.394 29.840 1.00 95.62 191 ALA A O 1
ATOM 1464 N N . THR A 1 192 ? -16.302 -0.962 31.360 1.00 97.06 192 THR A N 1
ATOM 1465 C CA . THR A 1 192 ? -15.521 -0.430 32.488 1.00 97.06 192 THR A CA 1
ATOM 1466 C C . THR A 1 192 ? -14.019 -0.706 32.389 1.00 97.06 192 THR A C 1
ATOM 1468 O O . THR A 1 192 ? -13.243 0.085 32.928 1.00 97.06 192 THR A O 1
ATOM 1471 N N . GLN A 1 193 ? -13.588 -1.742 31.657 1.00 95.06 193 GLN A N 1
ATOM 1472 C CA . GLN A 1 193 ? -12.163 -2.035 31.429 1.00 95.06 193 GLN A CA 1
ATOM 1473 C C . GLN A 1 193 ? -11.465 -0.926 30.638 1.00 95.06 193 GLN A C 1
ATOM 1475 O O . GLN A 1 193 ? -10.272 -0.691 30.809 1.00 95.06 193 GLN A O 1
ATOM 1480 N N . ALA A 1 194 ? -12.214 -0.190 29.818 1.00 95.50 194 ALA A N 1
ATOM 1481 C CA . ALA A 1 194 ? -11.658 0.897 29.034 1.00 95.50 194 ALA A CA 1
ATOM 1482 C C . ALA A 1 194 ? -11.365 2.164 29.846 1.00 95.50 194 ALA A C 1
ATOM 1484 O O . ALA A 1 194 ? -10.816 3.114 29.294 1.00 95.50 194 ALA A O 1
ATOM 1485 N N . LEU A 1 195 ? -11.719 2.227 31.134 1.00 97.44 195 LEU A N 1
ATOM 1486 C CA . LEU A 1 195 ? -11.488 3.428 31.937 1.00 97.44 195 LEU A CA 1
ATOM 1487 C C . LEU A 1 195 ? -10.001 3.812 31.989 1.00 97.44 195 LEU A C 1
ATOM 1489 O O . LEU A 1 195 ? -9.668 4.994 31.905 1.00 97.44 195 LEU A O 1
ATOM 1493 N N . ASP A 1 196 ? -9.119 2.814 32.046 1.00 95.81 196 ASP A N 1
ATOM 1494 C CA . ASP A 1 196 ? -7.670 3.014 32.074 1.00 95.81 196 ASP A CA 1
ATOM 1495 C C . ASP A 1 196 ? -7.113 3.543 30.748 1.00 95.81 196 ASP A C 1
ATOM 1497 O O . ASP A 1 196 ? -5.962 3.970 30.715 1.00 95.81 196 ASP A O 1
ATOM 1501 N N . LEU A 1 197 ? -7.913 3.565 29.674 1.00 97.94 197 LEU A N 1
ATOM 1502 C CA . LEU A 1 197 ? -7.572 4.171 28.384 1.00 97.94 197 LEU A CA 1
ATOM 1503 C C . LEU A 1 197 ? -7.794 5.691 28.369 1.00 97.94 197 LEU A C 1
ATOM 1505 O O . LEU A 1 197 ? -7.344 6.359 27.438 1.00 97.94 197 LEU A O 1
ATOM 1509 N N . PHE A 1 198 ? -8.427 6.259 29.400 1.00 98.38 198 PHE A N 1
ATOM 1510 C CA . PHE A 1 198 ? -8.649 7.698 29.551 1.00 98.38 198 PHE A CA 1
ATOM 1511 C C . PHE A 1 198 ? -7.647 8.329 30.519 1.00 98.38 198 PHE A C 1
ATOM 1513 O O . PHE A 1 198 ? -7.252 7.710 31.508 1.00 98.38 198 PHE A O 1
ATOM 1520 N N . THR A 1 199 ? -7.286 9.597 30.307 1.00 98.31 199 THR A N 1
ATOM 1521 C CA . THR A 1 199 ? -6.586 10.360 31.352 1.00 98.31 199 THR A CA 1
ATOM 1522 C C . THR A 1 199 ? -7.518 10.591 32.555 1.00 98.31 199 THR A C 1
ATOM 1524 O O . THR A 1 199 ? -8.738 10.662 32.380 1.00 98.31 199 THR A O 1
ATOM 1527 N N . PRO A 1 200 ? -6.996 10.737 33.790 1.00 97.12 200 PRO A N 1
ATOM 1528 C CA . PRO A 1 200 ? -7.839 10.956 34.973 1.00 97.12 200 PRO A CA 1
ATOM 1529 C C . PRO A 1 200 ? -8.760 12.182 34.868 1.00 97.12 200 PRO A C 1
ATOM 1531 O O . PRO A 1 200 ? -9.871 12.177 35.403 1.00 97.12 200 PRO A O 1
ATOM 1534 N N . ASP A 1 201 ? -8.299 13.212 34.152 1.00 97.38 201 ASP A N 1
ATOM 1535 C CA . ASP A 1 201 ? -8.974 14.481 33.866 1.00 97.38 201 ASP A CA 1
ATOM 1536 C C . ASP A 1 201 ? -9.731 14.491 32.523 1.00 97.38 201 ASP A C 1
ATOM 1538 O O . ASP A 1 201 ? -10.075 15.562 32.023 1.00 97.38 201 ASP A O 1
ATOM 1542 N N . ALA A 1 202 ? -9.968 13.326 31.911 1.00 98.00 202 ALA A N 1
ATOM 1543 C CA . ALA A 1 202 ? -10.536 13.256 30.572 1.00 98.00 202 ALA A CA 1
ATOM 1544 C C . ALA A 1 202 ? -11.958 13.825 30.477 1.00 98.00 202 ALA A C 1
ATOM 1546 O O . ALA A 1 202 ? -12.721 13.835 31.445 1.00 98.00 202 ALA A O 1
ATOM 1547 N N . SER A 1 203 ? -12.340 14.240 29.272 1.00 97.50 203 SER A N 1
ATOM 1548 C CA . SER A 1 203 ? -13.717 14.601 28.930 1.00 97.50 203 SER A CA 1
ATOM 1549 C C . SER A 1 203 ? -14.261 13.734 27.797 1.00 97.50 203 SER A C 1
ATOM 1551 O O . SER A 1 203 ? -13.540 13.399 26.856 1.00 97.50 203 SER A O 1
ATOM 1553 N N . PHE A 1 204 ? -15.530 13.348 27.896 1.00 94.44 204 PHE A N 1
ATOM 1554 C CA . PHE A 1 204 ? -16.157 12.389 26.988 1.00 94.44 204 PHE A CA 1
ATOM 1555 C C . PHE A 1 204 ? -17.612 12.758 26.706 1.00 94.44 204 PHE A C 1
ATOM 1557 O O . PHE A 1 204 ? -18.415 12.867 27.633 1.00 94.44 204 PHE A O 1
ATOM 1564 N N . ASP A 1 205 ? -17.956 12.894 25.428 1.00 92.81 205 ASP A N 1
ATOM 1565 C CA . ASP A 1 205 ? -19.329 13.125 24.997 1.00 92.81 205 ASP A CA 1
ATOM 1566 C C . ASP A 1 205 ? -20.106 11.812 24.899 1.00 92.81 205 ASP A C 1
ATOM 1568 O O . ASP A 1 205 ? -19.782 10.909 24.123 1.00 92.81 205 ASP A O 1
ATOM 1572 N N . ALA A 1 206 ? -21.206 11.748 25.638 1.00 85.06 206 ALA A N 1
ATOM 1573 C CA . ALA A 1 206 ? -22.145 10.646 25.635 1.00 85.06 206 ALA A CA 1
ATOM 1574 C C . ALA A 1 206 ? -23.558 11.174 25.383 1.00 85.06 206 ALA A C 1
ATOM 1576 O O . ALA A 1 206 ? -24.157 11.811 26.244 1.00 85.06 206 ALA A O 1
ATOM 1577 N N . ARG A 1 207 ? -24.123 10.891 24.200 1.00 76.00 207 ARG A N 1
ATOM 1578 C CA . ARG A 1 207 ? -25.514 11.261 23.849 1.00 76.00 207 ARG A CA 1
ATOM 1579 C C . ARG A 1 207 ? -25.830 12.756 24.072 1.00 76.00 207 ARG A C 1
ATOM 1581 O O . ARG A 1 207 ? -26.905 13.095 24.552 1.00 76.00 207 ARG A O 1
ATOM 1588 N N . GLY A 1 208 ? -24.898 13.642 23.719 1.00 75.19 208 GLY A N 1
ATOM 1589 C CA . GLY A 1 208 ? -25.066 15.093 23.871 1.00 75.19 208 GLY A CA 1
ATOM 1590 C C . GLY A 1 208 ? -24.814 15.625 25.287 1.00 75.19 208 GLY A C 1
ATOM 1591 O O . GLY A 1 208 ? -24.938 16.825 25.507 1.00 75.19 208 GLY A O 1
ATOM 1592 N N . GLN A 1 209 ? -24.437 14.763 26.235 1.00 85.75 209 GLN A N 1
ATOM 1593 C CA . GLN A 1 209 ? -23.929 15.165 27.541 1.00 85.75 209 GLN A CA 1
ATOM 1594 C C . GLN A 1 209 ? -22.406 15.045 27.568 1.00 85.75 209 GLN A C 1
ATOM 1596 O O . GLN A 1 209 ? -21.858 14.010 27.191 1.00 85.75 209 GLN A O 1
ATOM 1601 N N . GLN A 1 210 ? -21.737 16.072 28.082 1.00 92.88 210 GLN A N 1
ATOM 1602 C CA . GLN A 1 210 ? -20.305 16.032 28.342 1.00 92.88 210 GLN A CA 1
ATOM 1603 C C . GLN A 1 210 ? -20.046 15.489 29.753 1.00 92.88 210 GLN A C 1
ATOM 1605 O O . GLN A 1 210 ? -20.582 16.000 30.740 1.00 92.88 210 GLN A O 1
ATOM 1610 N N . LEU A 1 211 ? -19.251 14.425 29.846 1.00 96.06 211 LEU A N 1
ATOM 1611 C CA . LEU A 1 211 ? -18.795 13.827 31.098 1.00 96.06 211 LEU A CA 1
ATOM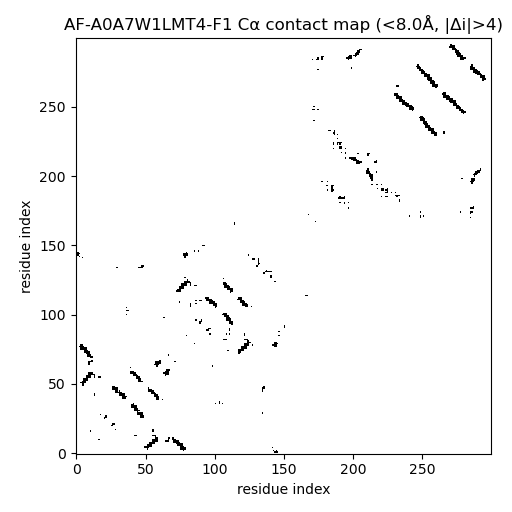 1612 C C . LEU A 1 211 ? -17.362 14.267 31.384 1.00 96.06 211 LEU A C 1
ATOM 1614 O O . LEU A 1 211 ? -16.550 14.353 30.464 1.00 96.06 211 LEU A O 1
ATOM 1618 N N . HIS A 1 212 ? -17.042 14.495 32.657 1.00 97.38 212 HIS A N 1
ATOM 1619 C CA . HIS A 1 212 ? -15.730 14.964 33.095 1.00 97.38 212 HIS A CA 1
ATOM 1620 C C . HIS A 1 212 ? -15.135 14.084 34.194 1.00 97.38 212 HIS A C 1
ATOM 1622 O O . HIS A 1 212 ? -15.752 13.828 35.232 1.00 97.38 212 HIS A O 1
ATOM 1628 N N . GLY A 1 213 ? -13.890 13.679 33.967 1.00 97.31 213 GLY A N 1
ATOM 1629 C CA . GLY A 1 213 ? -13.080 12.869 34.859 1.00 97.31 213 GLY A CA 1
ATOM 1630 C C . GLY A 1 213 ? -13.519 11.408 34.946 1.00 97.31 213 GLY A C 1
ATOM 1631 O O . GLY A 1 213 ? -14.645 11.021 34.614 1.00 97.31 213 GLY A O 1
ATOM 1632 N N . HIS A 1 214 ? -12.614 10.575 35.461 1.00 97.69 214 HIS A N 1
ATOM 1633 C CA . HIS A 1 214 ? -12.839 9.133 35.614 1.00 97.69 214 HIS A CA 1
ATOM 1634 C C . HIS A 1 214 ? -14.082 8.774 36.425 1.00 97.69 214 HIS A C 1
ATOM 1636 O O . HIS A 1 214 ? -14.673 7.726 36.195 1.00 97.69 214 HIS A O 1
ATOM 1642 N N . GLU A 1 215 ? -14.499 9.600 37.383 1.00 97.75 215 GLU A N 1
ATOM 1643 C CA . GLU A 1 215 ? -15.675 9.296 38.199 1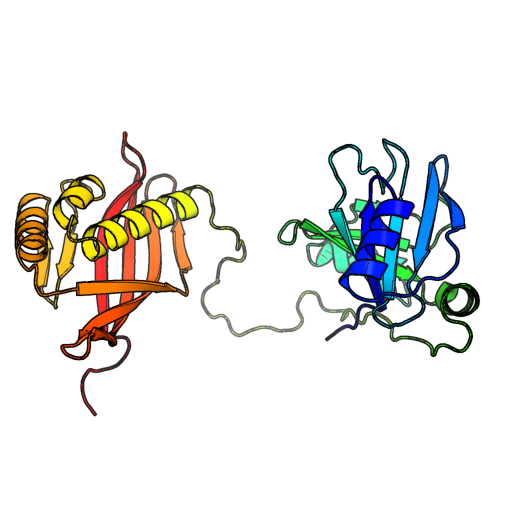.00 97.75 215 GLU A CA 1
ATOM 1644 C C . GLU A 1 215 ? -16.968 9.274 37.373 1.00 97.75 215 GLU A C 1
ATOM 1646 O O . GLU A 1 215 ? -17.751 8.326 37.473 1.00 97.75 215 GLU A O 1
ATOM 1651 N N . GLN A 1 216 ? -17.184 10.295 36.540 1.00 97.75 216 GLN A N 1
ATOM 1652 C CA . GLN A 1 216 ? -18.379 10.392 35.701 1.00 97.75 216 GLN A CA 1
ATOM 1653 C C . GLN A 1 216 ? -18.316 9.400 34.541 1.00 97.75 216 GLN A C 1
ATOM 1655 O O . GLN A 1 216 ? -19.306 8.723 34.261 1.00 97.75 216 GLN A O 1
ATOM 1660 N N . ILE A 1 217 ? -17.139 9.254 33.923 1.00 97.56 217 ILE A N 1
ATOM 1661 C CA . ILE A 1 217 ? -16.914 8.291 32.839 1.00 97.56 217 ILE A CA 1
ATOM 1662 C C . ILE A 1 217 ? -17.159 6.862 33.339 1.00 97.56 217 ILE A C 1
ATOM 1664 O O . ILE A 1 217 ? -17.910 6.121 32.712 1.00 97.56 217 ILE A O 1
ATOM 1668 N N . ARG A 1 218 ? -16.630 6.486 34.512 1.00 97.75 218 ARG A N 1
ATOM 1669 C CA . ARG A 1 218 ? -16.873 5.164 35.112 1.00 97.75 218 ARG A CA 1
ATOM 1670 C C . ARG A 1 218 ? -18.358 4.912 35.333 1.00 97.75 218 ARG A C 1
ATOM 1672 O O . ARG A 1 218 ? -18.842 3.857 34.949 1.00 97.75 218 ARG A O 1
ATOM 1679 N N . ARG A 1 219 ? -19.091 5.876 35.907 1.00 97.19 219 ARG A N 1
ATOM 1680 C CA . ARG A 1 219 ? -20.544 5.744 36.117 1.00 97.19 219 ARG A CA 1
ATOM 1681 C C . ARG A 1 219 ? -21.285 5.469 34.806 1.00 97.19 219 ARG A C 1
ATOM 1683 O O . ARG A 1 219 ? -22.151 4.599 34.777 1.00 97.19 219 ARG A O 1
ATOM 1690 N N . PHE A 1 220 ? -20.917 6.159 33.728 1.00 95.69 220 PHE A N 1
ATOM 1691 C CA . PHE A 1 220 ? -21.484 5.917 32.402 1.00 95.69 220 PHE A CA 1
ATOM 1692 C C . PHE A 1 220 ? -21.134 4.527 31.852 1.00 95.69 220 PHE A C 1
ATOM 1694 O O . PHE A 1 220 ? -22.025 3.813 31.397 1.00 95.69 220 PHE A O 1
ATOM 1701 N N . LEU A 1 221 ? -19.864 4.117 31.925 1.00 96.25 221 LEU A N 1
ATOM 1702 C CA . LEU A 1 221 ? -19.417 2.809 31.435 1.00 96.25 221 LEU A CA 1
ATOM 1703 C C . LEU A 1 221 ? -20.049 1.657 32.229 1.00 96.25 221 LEU A C 1
ATOM 1705 O O . LEU A 1 221 ? -20.495 0.687 31.630 1.00 96.25 221 LEU A O 1
ATOM 1709 N N . THR A 1 222 ? -20.188 1.790 33.551 1.00 97.56 222 THR A N 1
ATOM 1710 C CA . THR A 1 222 ? -20.898 0.812 34.391 1.00 97.56 222 THR A CA 1
ATOM 1711 C C . THR A 1 222 ? -22.369 0.695 33.996 1.00 97.56 222 THR A C 1
ATOM 1713 O O . THR A 1 222 ? -22.884 -0.414 33.887 1.00 97.56 222 THR A O 1
ATOM 1716 N N . ALA A 1 223 ? -23.050 1.817 33.738 1.00 95.69 223 ALA A N 1
ATOM 1717 C CA . ALA A 1 223 ? -24.430 1.786 33.256 1.00 95.69 223 ALA A CA 1
ATOM 1718 C C . ALA A 1 223 ? -24.537 1.134 31.866 1.00 95.69 223 ALA A C 1
ATOM 1720 O O . ALA A 1 223 ? -25.480 0.393 31.609 1.00 95.69 223 ALA A O 1
ATOM 1721 N N . ARG A 1 224 ? -23.556 1.376 30.984 1.00 93.38 224 ARG A N 1
ATOM 1722 C CA . ARG A 1 224 ? -23.478 0.749 29.658 1.00 93.38 224 ARG A CA 1
ATOM 1723 C C . ARG A 1 224 ? -23.271 -0.764 29.742 1.00 93.38 224 ARG A C 1
ATOM 1725 O O . ARG A 1 224 ? -23.860 -1.476 28.938 1.00 93.38 224 ARG A O 1
ATOM 1732 N N . GLU A 1 225 ? -22.435 -1.218 30.670 1.00 95.75 225 GLU A N 1
ATOM 1733 C CA . GLU A 1 225 ? -22.083 -2.626 30.888 1.00 95.75 225 GLU A CA 1
ATOM 1734 C C . GLU A 1 225 ? -23.223 -3.435 31.525 1.00 95.75 225 GLU A C 1
ATOM 1736 O O . GLU A 1 225 ? -23.407 -4.604 31.199 1.00 95.75 225 GLU A O 1
ATOM 1741 N N . ALA A 1 226 ? -24.033 -2.802 32.379 1.00 96.75 226 ALA A N 1
ATOM 1742 C CA . ALA A 1 226 ? -25.218 -3.420 32.980 1.00 96.75 226 ALA A CA 1
ATOM 1743 C C . ALA A 1 226 ? -26.392 -3.608 31.993 1.00 96.75 226 ALA A C 1
ATOM 1745 O O . ALA A 1 226 ? -27.319 -4.370 32.272 1.00 96.75 226 ALA A O 1
ATOM 1746 N N . ASP A 1 227 ? -26.378 -2.912 30.853 1.00 94.81 227 ASP A N 1
ATOM 1747 C CA . ASP A 1 227 ? -27.393 -3.014 29.798 1.00 94.81 227 ASP A CA 1
ATOM 1748 C C . ASP A 1 227 ? -27.085 -4.193 28.858 1.00 94.81 227 ASP A C 1
ATOM 1750 O O . ASP A 1 227 ? -26.574 -4.023 27.747 1.00 94.81 227 ASP A O 1
ATOM 1754 N N . HIS A 1 228 ? -27.363 -5.408 29.342 1.00 91.19 228 HIS A N 1
ATOM 1755 C CA . HIS A 1 228 ? -27.058 -6.664 28.645 1.00 91.19 228 HIS A CA 1
ATOM 1756 C C . HIS A 1 228 ? -27.887 -6.897 27.373 1.00 91.19 228 HIS A C 1
ATOM 1758 O O . HIS A 1 228 ? -27.474 -7.671 26.510 1.00 91.19 228 HIS A O 1
ATOM 1764 N N . ASP A 1 229 ? -29.039 -6.241 27.235 1.00 92.25 229 ASP A N 1
ATOM 1765 C CA . ASP A 1 229 ? -29.877 -6.374 26.040 1.00 92.25 229 ASP A CA 1
ATOM 1766 C C . ASP A 1 229 ? -29.295 -5.580 24.860 1.00 92.25 229 ASP A C 1
ATOM 1768 O O . ASP A 1 229 ? -29.485 -5.932 23.687 1.00 92.25 229 ASP A O 1
ATOM 1772 N N . ARG A 1 230 ? -28.526 -4.526 25.152 1.00 92.62 230 ARG A N 1
ATOM 1773 C CA . ARG A 1 230 ? -28.006 -3.602 24.150 1.00 92.62 230 ARG A CA 1
ATOM 1774 C C . ARG A 1 230 ? -26.658 -4.033 23.578 1.00 92.62 230 ARG A C 1
ATOM 1776 O O . ARG A 1 230 ? -25.593 -3.723 24.120 1.00 92.62 230 ARG A O 1
ATOM 1783 N N . HIS A 1 231 ? -26.707 -4.596 22.376 1.00 95.69 231 HIS A N 1
ATOM 1784 C CA . HIS A 1 231 ? -25.535 -5.023 21.614 1.00 95.69 231 HIS A CA 1
ATOM 1785 C C . HIS A 1 231 ? -25.179 -3.994 20.537 1.00 95.69 231 HIS A C 1
ATOM 1787 O O . HIS A 1 231 ? -25.999 -3.698 19.665 1.00 95.69 231 HIS A O 1
ATOM 1793 N N . THR A 1 232 ? -23.953 -3.473 20.575 1.00 96.75 232 THR A N 1
ATOM 1794 C CA . THR A 1 232 ? -23.449 -2.509 19.586 1.00 96.75 232 THR A CA 1
ATOM 1795 C C . THR A 1 232 ? -22.261 -3.062 18.814 1.00 96.75 232 THR A C 1
ATOM 1797 O O . THR A 1 232 ? -21.655 -4.048 19.224 1.00 96.75 232 THR A O 1
ATOM 1800 N N . ALA A 1 233 ? -21.981 -2.454 17.665 1.00 97.50 233 ALA A N 1
ATOM 1801 C CA . ALA A 1 233 ? -20.723 -2.605 16.950 1.00 97.50 233 ALA A CA 1
ATOM 1802 C C . ALA A 1 233 ? -20.296 -1.235 16.412 1.00 97.50 233 ALA A C 1
ATOM 1804 O O . ALA A 1 233 ? -21.041 -0.591 15.664 1.00 97.50 233 ALA A O 1
ATOM 1805 N N . HIS A 1 234 ? -19.108 -0.782 16.794 1.00 97.56 234 HIS A N 1
ATOM 1806 C CA . HIS A 1 234 ? -18.517 0.456 16.314 1.00 97.56 234 HIS A CA 1
ATOM 1807 C C . HIS A 1 234 ? -17.593 0.155 15.136 1.00 97.56 234 HIS A C 1
ATOM 1809 O O . HIS A 1 234 ? -16.644 -0.617 15.245 1.00 97.56 234 HIS A O 1
ATOM 1815 N N . LEU A 1 235 ? -17.842 0.815 14.009 1.00 96.69 235 LEU A N 1
ATOM 1816 C CA . LEU A 1 235 ? -16.918 0.849 12.882 1.00 96.69 235 LEU A CA 1
ATOM 1817 C C . LEU A 1 235 ? -16.333 2.254 12.785 1.00 96.69 235 LEU A C 1
ATOM 1819 O O . LEU A 1 235 ? -17.077 3.212 12.573 1.00 96.69 235 LEU A O 1
ATOM 1823 N N . ILE A 1 236 ? -15.016 2.372 12.926 1.00 95.69 236 ILE A N 1
ATOM 1824 C CA . ILE A 1 236 ? -14.287 3.615 12.665 1.00 95.69 236 ILE A CA 1
ATOM 1825 C C . ILE A 1 236 ? -13.650 3.565 11.280 1.00 95.69 236 ILE A C 1
ATOM 1827 O O . ILE A 1 236 ? -13.139 2.534 10.850 1.00 95.69 236 ILE A O 1
ATOM 1831 N N . ALA A 1 237 ? -13.731 4.677 10.563 1.00 92.81 237 ALA A N 1
ATOM 1832 C CA . ALA A 1 237 ? -13.189 4.830 9.225 1.00 92.81 237 ALA A CA 1
ATOM 1833 C C . ALA A 1 237 ? -12.761 6.280 8.988 1.00 92.81 237 ALA A C 1
ATOM 1835 O O . ALA A 1 237 ? -13.121 7.191 9.736 1.00 92.81 237 ALA A O 1
ATOM 1836 N N . ASN A 1 238 ? -12.036 6.506 7.894 1.00 93.38 238 ASN A N 1
ATOM 1837 C CA . ASN A 1 238 ? -11.620 7.836 7.443 1.00 93.38 238 ASN A CA 1
ATOM 1838 C C . ASN A 1 238 ? -10.856 8.616 8.524 1.00 93.38 238 ASN A C 1
ATOM 1840 O O . ASN A 1 238 ? -11.090 9.809 8.724 1.00 93.38 238 ASN A O 1
ATOM 1844 N N . GLU A 1 239 ? -9.965 7.925 9.230 1.00 93.88 239 GLU A N 1
ATOM 1845 C CA . GLU A 1 239 ? -9.140 8.528 10.267 1.00 93.88 239 GLU A CA 1
ATOM 1846 C C . GLU A 1 239 ? -8.154 9.526 9.665 1.00 93.88 239 GLU A C 1
ATOM 1848 O O . GLU A 1 239 ? -7.465 9.251 8.681 1.00 93.88 239 GLU A O 1
ATOM 1853 N N . VAL A 1 240 ? -8.096 10.709 10.264 1.00 91.69 240 VAL A N 1
ATOM 1854 C CA . VAL A 1 240 ? -7.186 11.782 9.882 1.00 91.69 240 VAL A CA 1
ATOM 1855 C C . VAL A 1 240 ? -6.589 12.369 11.148 1.00 91.69 240 VAL A C 1
ATOM 1857 O O . VAL A 1 240 ? -7.311 12.938 11.971 1.00 91.69 240 VAL A O 1
ATOM 1860 N N . VAL A 1 241 ? -5.265 12.276 11.274 1.00 93.44 241 VAL A N 1
ATOM 1861 C CA . VAL A 1 241 ? -4.505 13.022 12.281 1.00 93.44 241 VAL A CA 1
ATOM 1862 C C . VAL A 1 241 ? -4.527 14.497 11.889 1.00 93.44 241 VAL A C 1
ATOM 1864 O O . VAL A 1 241 ? -4.064 14.869 10.812 1.00 93.44 241 VAL A O 1
ATOM 1867 N N . ARG A 1 242 ? -5.104 15.340 12.747 1.00 90.75 242 ARG A N 1
ATOM 1868 C CA . ARG A 1 242 ? -5.190 16.795 12.538 1.00 90.75 242 ARG A CA 1
ATOM 1869 C C . ARG A 1 242 ? -3.994 17.525 13.117 1.00 90.75 242 ARG A C 1
ATOM 1871 O O . ARG A 1 242 ? -3.558 18.527 12.560 1.00 90.75 242 ARG A O 1
ATOM 1878 N N . ARG A 1 243 ? -3.461 17.015 14.226 1.00 89.00 243 ARG A N 1
ATOM 1879 C CA . ARG A 1 243 ? -2.309 17.585 14.920 1.00 89.00 243 ARG A CA 1
ATOM 1880 C C . ARG A 1 243 ? -1.551 16.491 15.656 1.00 89.00 243 ARG A C 1
ATOM 1882 O O . ARG A 1 243 ? -2.170 15.625 16.262 1.00 89.00 243 ARG A O 1
ATOM 1889 N N . CYS A 1 244 ? -0.225 16.563 15.643 1.00 90.25 244 CYS A N 1
ATOM 1890 C CA . CYS A 1 244 ? 0.643 15.672 16.405 1.00 90.25 244 CYS A CA 1
ATOM 1891 C C . CYS A 1 244 ? 1.801 16.479 17.003 1.00 90.25 244 CYS A C 1
ATOM 1893 O O . CYS A 1 244 ? 2.479 17.212 16.285 1.00 90.25 244 CYS A O 1
ATOM 1895 N N . THR A 1 245 ? 2.004 16.351 18.308 1.00 91.69 24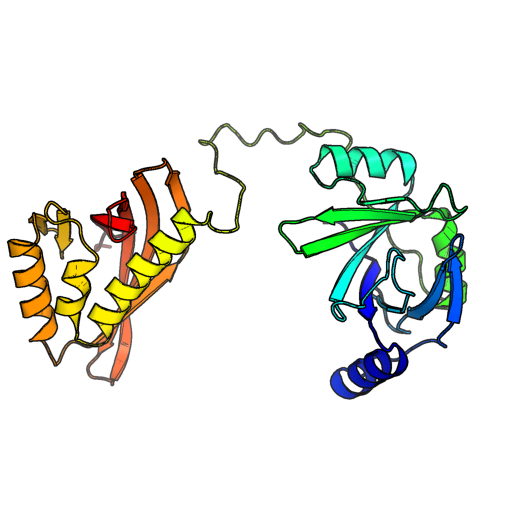5 THR A N 1
ATOM 1896 C CA . THR A 1 245 ? 3.173 16.819 19.064 1.00 91.69 245 THR A CA 1
ATOM 1897 C C . THR A 1 245 ? 3.748 15.638 19.850 1.00 91.69 245 THR A C 1
ATOM 1899 O O . THR A 1 245 ? 3.198 14.536 19.817 1.00 91.69 245 THR A O 1
ATOM 1902 N N . ASP A 1 246 ? 4.848 15.850 20.573 1.00 88.06 246 ASP A N 1
ATOM 1903 C CA . ASP A 1 246 ? 5.487 14.793 21.373 1.00 88.06 246 ASP A CA 1
ATOM 1904 C C . ASP A 1 246 ? 4.611 14.286 22.537 1.00 88.06 246 ASP A C 1
ATOM 1906 O O . ASP A 1 246 ? 4.813 13.175 23.040 1.00 88.06 246 ASP A O 1
ATOM 1910 N N . ASP A 1 247 ? 3.653 15.104 22.975 1.00 94.38 247 ASP A N 1
ATOM 1911 C CA . ASP A 1 247 ? 2.820 14.909 24.162 1.00 94.38 247 ASP A CA 1
ATOM 1912 C C . ASP A 1 247 ? 1.309 14.880 23.879 1.00 94.38 247 ASP A C 1
ATOM 1914 O O . ASP A 1 247 ? 0.539 14.465 24.749 1.00 94.38 247 ASP A O 1
ATOM 1918 N N . GLN A 1 248 ? 0.870 15.277 22.681 1.00 97.19 248 GLN A N 1
ATOM 1919 C CA . GLN A 1 248 ? -0.540 15.361 22.312 1.00 97.19 248 GLN A CA 1
ATOM 1920 C C . GLN A 1 248 ? -0.778 14.947 20.852 1.00 97.19 248 GLN A C 1
ATOM 1922 O O . GLN A 1 248 ? -0.027 15.308 19.949 1.00 97.19 248 GLN A O 1
ATOM 1927 N N . LEU A 1 249 ? -1.879 14.238 20.599 1.00 97.56 249 LEU A N 1
ATOM 1928 C CA . LEU A 1 249 ? -2.317 13.883 19.250 1.00 97.56 249 LEU A CA 1
ATOM 1929 C C . LEU A 1 249 ? -3.813 14.137 19.100 1.00 97.56 249 LEU A C 1
ATOM 1931 O O . LEU A 1 249 ? -4.601 13.728 19.945 1.00 97.56 249 LEU A O 1
ATOM 1935 N N . GLU A 1 250 ? -4.209 14.803 18.021 1.00 97.31 250 GLU A N 1
ATOM 1936 C CA . GLU A 1 250 ? -5.606 15.001 17.649 1.00 97.31 250 GLU A CA 1
ATOM 1937 C C . GLU A 1 250 ? -5.947 14.149 16.426 1.00 97.31 250 GLU A C 1
ATOM 1939 O O . GLU A 1 250 ? -5.348 14.306 15.358 1.00 97.31 250 GLU A O 1
ATOM 1944 N N . LEU A 1 251 ? -6.924 13.261 16.586 1.00 96.12 251 LEU A N 1
ATOM 1945 C CA . LEU A 1 251 ? -7.417 12.353 15.561 1.00 96.12 251 LEU A CA 1
ATOM 1946 C C . LEU A 1 251 ? -8.900 12.620 15.320 1.00 96.12 251 LEU A C 1
ATOM 1948 O O . LEU A 1 251 ? -9.693 12.728 16.255 1.00 96.12 251 LEU A O 1
ATOM 1952 N N . THR A 1 252 ? -9.271 12.724 14.050 1.00 96.62 252 THR A N 1
ATOM 1953 C CA . THR A 1 252 ? -10.671 12.796 13.625 1.00 96.62 252 THR A CA 1
ATOM 1954 C C . THR A 1 252 ? -11.033 11.546 12.855 1.00 96.62 252 THR A C 1
ATOM 1956 O O . THR A 1 252 ? -10.206 11.058 12.092 1.00 96.62 252 THR A O 1
ATOM 1959 N N . ALA A 1 253 ? -12.251 11.046 13.030 1.00 95.56 253 ALA A N 1
ATOM 1960 C CA . ALA A 1 253 ? -12.714 9.840 12.353 1.00 95.56 253 ALA A CA 1
ATOM 1961 C C . ALA A 1 253 ? -14.221 9.884 12.103 1.00 95.56 253 ALA A C 1
ATOM 1963 O O . ALA A 1 253 ? -14.970 10.513 12.859 1.00 95.56 253 ALA A O 1
ATOM 1964 N N . LEU A 1 254 ? -14.661 9.158 11.080 1.00 96.75 254 LEU A N 1
ATOM 1965 C CA . LEU A 1 254 ? -16.054 8.781 10.897 1.00 96.75 254 LEU A CA 1
ATOM 1966 C C . LEU A 1 254 ? -16.337 7.530 11.735 1.00 96.75 254 LEU A C 1
ATOM 1968 O O . LEU A 1 254 ? -15.609 6.547 11.636 1.00 96.75 254 LEU A O 1
ATOM 1972 N N . LEU A 1 255 ? -17.404 7.550 12.527 1.00 96.12 255 LEU A N 1
ATOM 1973 C CA . LEU A 1 255 ? -17.854 6.411 13.319 1.00 96.12 255 LEU A CA 1
ATOM 1974 C C . LEU A 1 255 ? -19.270 6.015 12.906 1.00 96.12 255 LEU A C 1
ATOM 1976 O O . LEU A 1 255 ? -20.198 6.820 12.977 1.00 96.12 255 LEU A O 1
ATOM 1980 N N . LEU A 1 256 ? -19.439 4.756 12.512 1.00 96.88 256 LEU A N 1
ATOM 1981 C CA . LEU A 1 256 ? -20.740 4.132 12.302 1.00 96.88 256 LEU A CA 1
ATOM 1982 C C . LEU A 1 256 ? -21.056 3.278 13.526 1.00 96.88 256 LEU A C 1
ATOM 1984 O O . LEU A 1 256 ? -20.401 2.263 13.775 1.00 96.88 256 LEU A O 1
ATOM 1988 N N . LEU A 1 257 ? -22.061 3.699 14.286 1.00 95.31 257 LEU A N 1
ATOM 1989 C CA . LEU A 1 257 ? -22.585 2.942 15.410 1.00 95.31 257 LEU A CA 1
ATOM 1990 C C . LEU A 1 257 ? -23.700 2.046 14.895 1.00 95.31 257 LEU A C 1
ATOM 1992 O O . LEU A 1 257 ? -24.737 2.536 14.450 1.00 95.31 257 LEU A O 1
ATOM 1996 N N . HIS A 1 258 ? -23.478 0.741 14.955 1.00 97.12 258 HIS A N 1
ATOM 1997 C CA . HIS A 1 258 ? -24.509 -0.240 14.679 1.00 97.12 258 HIS A CA 1
ATOM 1998 C C . HIS A 1 258 ? -25.115 -0.729 15.987 1.00 97.12 258 HIS A C 1
ATOM 2000 O O . HIS A 1 258 ? -24.392 -0.982 16.950 1.00 97.12 258 HIS A O 1
ATOM 2006 N N . GLU A 1 259 ? -26.427 -0.921 16.001 1.00 96.12 259 GLU A N 1
ATOM 2007 C CA . GLU A 1 259 ? -27.145 -1.527 17.119 1.00 96.12 259 GLU A CA 1
ATOM 2008 C C . GLU A 1 259 ? -27.913 -2.755 16.624 1.00 96.12 259 GLU A C 1
ATOM 2010 O O . GLU A 1 259 ? -28.467 -2.763 15.518 1.00 96.12 259 GLU A O 1
ATOM 2015 N N . ARG A 1 260 ? -27.890 -3.831 17.414 1.00 96.62 260 ARG A N 1
ATOM 2016 C CA . ARG A 1 260 ? -28.587 -5.069 17.069 1.00 96.62 260 ARG A CA 1
ATOM 2017 C C . ARG A 1 260 ? -30.075 -4.928 17.371 1.00 96.62 260 ARG A C 1
ATOM 2019 O O . ARG A 1 260 ? -30.464 -4.779 18.525 1.00 96.62 260 ARG A O 1
ATOM 2026 N N . GLY A 1 261 ? -30.901 -5.019 16.335 1.00 93.75 261 GLY A N 1
ATOM 2027 C CA . GLY A 1 261 ? -32.353 -5.021 16.457 1.00 93.75 261 GLY A CA 1
ATOM 2028 C C . GLY A 1 261 ? -32.899 -6.331 17.032 1.00 93.75 261 GLY A C 1
ATOM 2029 O O . GLY A 1 261 ? -32.201 -7.344 17.134 1.00 93.75 261 GLY A O 1
ATOM 2030 N N . ALA A 1 262 ? -34.193 -6.333 17.359 1.00 92.56 262 ALA A N 1
ATOM 2031 C CA . ALA A 1 262 ? -34.904 -7.522 17.843 1.00 92.56 262 ALA A CA 1
ATOM 2032 C C . ALA A 1 262 ? -34.950 -8.670 16.813 1.00 92.56 262 ALA A C 1
ATOM 2034 O O . ALA A 1 262 ? -35.104 -9.831 17.183 1.00 92.56 262 ALA A O 1
ATOM 2035 N N . ASP A 1 263 ? -34.773 -8.359 15.525 1.00 93.38 263 ASP A N 1
ATOM 2036 C CA . ASP A 1 263 ? -34.620 -9.330 14.432 1.00 93.38 263 ASP A CA 1
ATOM 2037 C C . ASP A 1 263 ? -33.250 -10.034 14.437 1.00 93.38 263 ASP A C 1
ATOM 2039 O O . ASP A 1 263 ? -32.983 -10.922 13.626 1.00 93.38 263 ASP A O 1
ATOM 2043 N N . GLY A 1 264 ? -32.370 -9.631 15.353 1.00 93.31 264 GLY A N 1
ATOM 2044 C CA . GLY A 1 264 ? -31.032 -10.156 15.522 1.00 93.31 264 GLY A CA 1
ATOM 2045 C C . GLY A 1 264 ? -30.007 -9.621 14.527 1.00 93.31 264 GLY A C 1
ATOM 2046 O O . GLY A 1 264 ? -28.860 -10.077 14.571 1.00 93.31 264 GLY A O 1
ATOM 2047 N N . ARG A 1 265 ? -30.388 -8.672 13.662 1.00 96.00 265 ARG A N 1
ATOM 2048 C CA . ARG A 1 265 ? -29.508 -8.019 12.688 1.00 96.00 265 ARG A CA 1
ATOM 2049 C C . ARG A 1 265 ? -28.990 -6.694 13.228 1.00 96.00 265 ARG A C 1
ATOM 2051 O O . ARG A 1 265 ? -29.645 -6.041 14.032 1.00 96.00 265 ARG A O 1
ATOM 2058 N N . TYR A 1 266 ? -27.811 -6.297 12.767 1.00 96.69 266 TYR A N 1
ATOM 2059 C CA . TYR A 1 266 ? -27.249 -4.985 13.064 1.00 96.69 266 TYR A CA 1
ATOM 2060 C C . TYR A 1 266 ? -27.736 -3.962 12.044 1.00 96.69 266 TYR A C 1
ATOM 2062 O O . TYR A 1 266 ? -27.633 -4.189 10.838 1.00 96.69 266 TYR A O 1
ATOM 2070 N N . HIS A 1 267 ? -28.223 -2.831 12.543 1.00 95.06 267 HIS A N 1
ATOM 2071 C CA . HIS A 1 267 ? -28.639 -1.685 11.741 1.00 95.06 267 HIS A CA 1
ATOM 2072 C C . HIS A 1 267 ? -27.763 -0.492 12.107 1.00 95.06 267 HIS A C 1
ATOM 2074 O O . HIS A 1 267 ? -27.399 -0.340 13.273 1.00 95.06 267 HIS A O 1
ATOM 2080 N N . VAL A 1 268 ? -27.410 0.344 11.128 1.00 94.94 268 VAL A N 1
ATOM 2081 C CA . VAL A 1 268 ? -26.702 1.604 11.401 1.00 94.94 268 VAL A CA 1
ATOM 2082 C C . VAL A 1 268 ? -27.649 2.506 12.192 1.00 94.94 268 VAL A C 1
ATOM 2084 O O . VAL A 1 268 ? -28.643 2.981 11.650 1.00 94.94 268 VAL A O 1
ATOM 2087 N N . GLU A 1 269 ? -27.351 2.720 13.471 1.00 92.88 269 GLU A N 1
ATOM 2088 C CA . GLU A 1 269 ? -28.129 3.578 14.367 1.00 92.88 269 GLU A CA 1
ATOM 2089 C C . GLU A 1 269 ? -27.681 5.032 14.231 1.00 92.88 269 GLU A C 1
ATOM 2091 O O . GLU A 1 269 ? -28.519 5.917 14.068 1.00 92.88 269 GLU A O 1
ATOM 2096 N N . ARG A 1 270 ? -26.364 5.286 14.203 1.00 92.12 270 ARG A N 1
ATOM 2097 C CA . ARG A 1 270 ? -25.821 6.623 13.927 1.00 92.12 270 ARG A CA 1
ATOM 2098 C C . ARG A 1 270 ? -24.578 6.616 13.062 1.00 92.12 270 ARG A C 1
ATOM 2100 O O . ARG A 1 270 ? -23.744 5.716 13.118 1.00 92.12 270 ARG A O 1
ATOM 2107 N N . VAL A 1 271 ? -24.435 7.715 12.328 1.00 94.81 271 VAL A N 1
ATOM 2108 C CA . VAL A 1 271 ? -23.221 8.106 11.615 1.00 94.81 271 VAL A CA 1
ATOM 2109 C C . VAL A 1 271 ? -22.704 9.388 12.263 1.00 94.81 271 VAL A C 1
ATOM 2111 O O . VAL A 1 271 ? -23.366 10.427 12.217 1.00 94.81 271 VAL A O 1
ATOM 2114 N N . LEU A 1 272 ? -21.551 9.299 12.921 1.00 94.19 272 LEU A N 1
ATOM 2115 C CA . LEU A 1 272 ? -20.981 10.362 13.744 1.00 94.19 272 LEU A CA 1
ATOM 2116 C C . LEU A 1 272 ? -19.632 10.804 13.181 1.00 94.19 272 LEU A C 1
ATOM 2118 O O . LEU A 1 272 ? -18.775 9.969 12.906 1.00 94.19 272 LEU A O 1
ATOM 2122 N N . ASP A 1 273 ? -19.417 12.111 13.088 1.00 95.12 273 ASP A N 1
ATOM 2123 C CA . ASP A 1 273 ? -18.065 12.654 13.036 1.00 95.12 273 ASP A CA 1
ATOM 2124 C C . ASP A 1 273 ? -17.524 12.728 14.467 1.00 95.12 273 ASP A C 1
ATOM 2126 O O . ASP A 1 273 ? -18.242 13.054 15.420 1.00 95.12 273 ASP A O 1
ATOM 2130 N N . THR A 1 274 ? -16.259 12.362 14.638 1.00 95.88 274 THR A N 1
ATOM 2131 C CA . THR A 1 274 ? -15.645 12.231 15.957 1.00 95.88 274 THR A CA 1
ATOM 2132 C C . THR A 1 274 ? -14.328 12.990 16.019 1.00 95.88 274 THR A C 1
ATOM 2134 O O . THR A 1 274 ? -13.565 13.002 15.051 1.00 95.88 274 THR A O 1
ATOM 2137 N N . VAL A 1 275 ? -14.055 13.594 17.176 1.00 96.50 275 VAL A N 1
ATOM 2138 C CA . VAL A 1 275 ? -12.768 14.219 17.511 1.00 96.50 275 VAL A CA 1
ATOM 2139 C C . VAL A 1 275 ? -12.221 13.527 18.751 1.00 96.50 275 VAL A C 1
ATOM 2141 O O . VAL A 1 275 ? -12.954 13.322 19.721 1.00 96.50 275 VAL A O 1
ATOM 2144 N N . GLN A 1 276 ? -10.960 13.114 18.715 1.00 97.38 276 GLN A N 1
ATOM 2145 C CA . GLN A 1 276 ? -10.242 12.553 19.851 1.00 97.38 276 GLN A CA 1
ATOM 2146 C C . GLN A 1 276 ? -8.955 13.332 20.051 1.00 97.38 276 GLN A C 1
ATOM 2148 O O . GLN A 1 276 ? -8.168 13.484 19.123 1.00 97.38 276 GLN A O 1
ATOM 2153 N N . VAL A 1 277 ? -8.722 13.774 21.279 1.00 98.19 277 VAL A N 1
ATOM 2154 C CA . VAL A 1 277 ? -7.427 14.284 21.708 1.00 98.19 277 VAL A CA 1
ATOM 2155 C C . VAL A 1 277 ? -6.829 13.274 22.665 1.00 98.19 277 VAL A C 1
ATOM 2157 O O . VAL A 1 277 ? -7.416 12.973 23.706 1.00 98.19 277 VAL A O 1
ATOM 2160 N N . PHE A 1 278 ? -5.650 12.780 22.327 1.00 98.56 278 PHE A N 1
ATOM 2161 C CA . PHE A 1 278 ? -4.843 11.911 23.160 1.00 98.56 278 PHE A CA 1
ATOM 2162 C C . PHE A 1 278 ? -3.739 12.720 23.826 1.00 98.56 278 PHE A C 1
ATOM 2164 O O . PHE A 1 278 ? -3.204 13.653 23.228 1.00 98.56 278 PHE A O 1
ATOM 2171 N N . ARG A 1 279 ? -3.374 12.338 25.049 1.00 98.25 279 ARG A N 1
ATOM 2172 C CA . ARG A 1 279 ? -2.162 12.814 25.722 1.00 98.25 279 ARG A CA 1
ATOM 2173 C C . ARG A 1 279 ? -1.239 11.646 26.018 1.00 98.25 279 ARG A C 1
ATOM 2175 O O . ARG A 1 279 ? -1.701 10.554 26.362 1.00 98.25 279 ARG A O 1
ATOM 2182 N N . ARG A 1 280 ? 0.062 11.890 25.924 1.00 95.94 280 ARG A N 1
ATOM 2183 C CA . ARG A 1 280 ? 1.085 10.941 26.348 1.00 95.94 280 ARG A CA 1
ATOM 2184 C C . ARG A 1 280 ? 1.179 10.941 27.874 1.00 95.94 280 ARG A C 1
ATOM 2186 O O . ARG A 1 280 ? 1.199 11.993 28.504 1.00 95.94 280 ARG A O 1
ATOM 2193 N N . THR A 1 281 ? 1.217 9.754 28.466 1.00 95.31 281 THR A N 1
ATOM 2194 C CA . THR A 1 281 ? 1.394 9.534 29.909 1.00 95.31 281 THR A CA 1
ATOM 2195 C C . THR A 1 281 ? 2.537 8.546 30.136 1.00 95.31 281 THR A C 1
ATOM 2197 O O . THR A 1 281 ? 3.004 7.917 29.182 1.00 95.31 281 THR A O 1
ATOM 2200 N N . ASP A 1 282 ? 2.938 8.334 31.390 1.00 91.94 282 ASP A N 1
ATOM 2201 C CA . ASP A 1 282 ? 3.947 7.325 31.753 1.00 91.94 282 ASP A CA 1
ATOM 2202 C C . ASP A 1 282 ? 3.558 5.901 31.310 1.00 91.94 282 ASP A C 1
ATOM 2204 O O . ASP A 1 282 ? 4.423 5.065 31.064 1.00 91.94 282 ASP A O 1
ATOM 2208 N N . ASN A 1 283 ? 2.257 5.636 31.140 1.00 88.56 283 ASN A N 1
ATOM 2209 C CA . ASN A 1 283 ? 1.719 4.343 30.711 1.00 88.56 283 ASN A CA 1
ATOM 2210 C C . ASN A 1 283 ? 1.341 4.312 29.215 1.00 88.56 283 ASN A C 1
ATOM 2212 O O . ASN A 1 283 ? 0.578 3.441 28.786 1.00 88.56 283 ASN A O 1
ATOM 2216 N N . GLY A 1 284 ? 1.826 5.273 28.421 1.00 93.94 284 GLY A N 1
ATOM 2217 C CA . GLY A 1 284 ? 1.526 5.420 26.993 1.00 93.94 284 GLY A CA 1
ATOM 2218 C C . GLY A 1 284 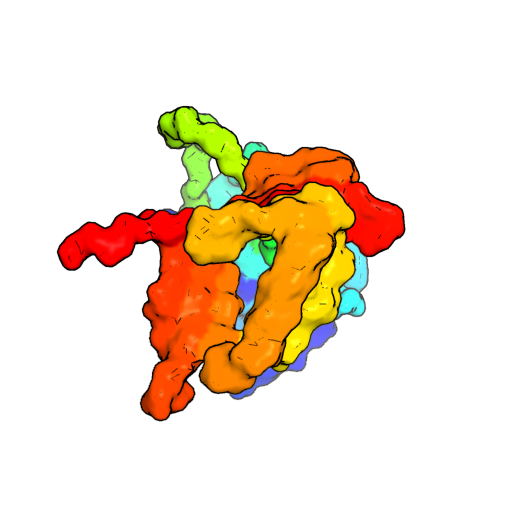? 0.423 6.439 26.696 1.00 93.94 284 GLY A C 1
ATOM 2219 O O . GLY A 1 284 ? 0.063 7.258 27.545 1.00 93.94 284 GLY A O 1
ATOM 2220 N N . TRP A 1 285 ? -0.099 6.416 25.470 1.00 98.12 285 TRP A N 1
ATOM 2221 C CA . TRP A 1 285 ? -1.142 7.344 25.023 1.00 98.12 285 TRP A CA 1
ATOM 2222 C C . TRP A 1 285 ? -2.486 7.043 25.684 1.00 98.12 285 TRP A C 1
ATOM 2224 O O . TRP A 1 285 ? -2.841 5.882 25.885 1.00 98.12 285 TRP A O 1
ATOM 2234 N N . ARG A 1 286 ? -3.224 8.091 26.050 1.00 98.44 286 ARG A N 1
ATOM 2235 C CA . ARG A 1 286 ? -4.544 8.003 26.686 1.00 98.44 286 ARG A CA 1
ATOM 2236 C C . ARG A 1 286 ? -5.494 9.033 26.104 1.00 98.44 286 ARG A C 1
ATOM 2238 O O . ARG A 1 286 ? -5.073 10.141 25.780 1.00 98.44 286 ARG A O 1
ATOM 2245 N N . ILE A 1 287 ? -6.774 8.686 26.008 1.00 98.44 287 ILE A N 1
ATOM 2246 C CA . ILE A 1 287 ? -7.840 9.588 25.571 1.00 98.44 287 ILE A CA 1
ATOM 2247 C C . ILE A 1 287 ? -8.004 10.679 26.630 1.00 98.44 287 ILE A C 1
ATOM 2249 O O . ILE A 1 287 ? -8.404 10.412 27.761 1.00 98.44 287 ILE A O 1
ATOM 2253 N N . HIS A 1 288 ? -7.701 11.916 26.261 1.00 98.44 288 HIS A N 1
ATOM 2254 C CA . HIS A 1 288 ? -7.914 13.084 27.106 1.00 98.44 288 HIS A CA 1
ATOM 2255 C C . HIS A 1 288 ? -9.240 13.787 26.784 1.00 98.44 288 HIS A C 1
ATOM 2257 O O . HIS A 1 288 ? -9.947 14.249 27.676 1.00 98.44 288 HIS A O 1
ATOM 2263 N N . HIS A 1 289 ? -9.612 13.856 25.511 1.00 98.12 289 HIS A N 1
ATOM 2264 C CA . HIS A 1 289 ? -10.898 14.401 25.096 1.00 98.12 289 HIS A CA 1
ATOM 2265 C C . HIS A 1 289 ? -11.484 13.542 23.987 1.00 98.12 289 HIS A C 1
ATOM 2267 O O . HIS A 1 289 ? -10.767 13.124 23.079 1.00 98.12 289 HIS A O 1
ATOM 2273 N N . ARG A 1 290 ? -12.788 13.293 24.042 1.00 96.56 290 ARG A N 1
ATOM 2274 C CA . ARG A 1 290 ? -13.522 12.653 22.958 1.00 96.56 290 ARG A CA 1
ATOM 2275 C C . ARG A 1 290 ? -14.875 13.321 22.793 1.00 96.56 290 ARG A C 1
ATOM 2277 O O . ARG A 1 290 ? -15.696 13.272 23.704 1.00 96.56 290 ARG A O 1
ATOM 2284 N N . ALA A 1 291 ? -15.101 13.859 21.604 1.00 95.12 291 ALA A N 1
ATOM 2285 C CA . ALA A 1 291 ? -16.356 14.466 21.198 1.00 95.12 291 ALA A CA 1
ATOM 2286 C C . ALA A 1 291 ? -16.964 13.726 20.007 1.00 95.12 291 ALA A C 1
ATOM 2288 O O . ALA A 1 291 ? -16.252 13.133 19.186 1.00 95.12 291 ALA A O 1
ATOM 2289 N N . THR A 1 292 ? -18.292 13.766 19.915 1.00 93.75 292 THR A N 1
ATOM 2290 C CA . THR A 1 292 ? -19.032 13.180 18.791 1.00 93.75 292 THR A CA 1
ATOM 2291 C C . THR A 1 292 ? -20.158 14.099 18.349 1.00 93.75 292 THR A C 1
ATOM 2293 O O . THR A 1 292 ? -20.911 14.602 19.180 1.00 93.75 292 THR A O 1
ATOM 2296 N N . THR A 1 293 ? -20.313 14.259 17.041 1.00 93.00 293 THR A N 1
ATOM 2297 C CA . THR A 1 293 ? -21.379 15.051 16.422 1.00 93.00 293 THR A CA 1
ATOM 2298 C C . THR A 1 293 ? -22.057 14.231 15.324 1.00 93.00 293 THR A C 1
ATOM 2300 O O . THR A 1 293 ? -21.351 13.589 14.546 1.00 93.00 293 THR A O 1
ATOM 2303 N N . PRO A 1 294 ? -23.398 14.219 15.216 1.00 92.38 294 PRO A N 1
ATOM 2304 C CA . PRO A 1 294 ? -24.075 13.623 14.066 1.00 92.38 294 PRO A CA 1
ATOM 2305 C C . PRO A 1 294 ? -23.554 14.216 12.755 1.00 92.38 294 PRO A C 1
ATOM 2307 O O . PRO A 1 294 ? -23.504 15.436 12.610 1.00 92.38 294 PRO A O 1
ATOM 2310 N N . ARG A 1 295 ? -23.170 13.357 11.804 1.00 88.62 295 ARG A N 1
ATOM 2311 C CA . ARG A 1 295 ? -22.635 13.794 10.502 1.00 88.62 295 ARG A CA 1
ATOM 2312 C C . ARG A 1 295 ? -23.667 14.559 9.674 1.00 88.62 295 ARG A C 1
ATOM 2314 O O . ARG A 1 295 ? -23.333 15.438 8.883 1.00 88.62 295 ARG A O 1
ATOM 2321 N N . HIS A 1 296 ? -24.933 14.213 9.864 1.00 84.19 296 HIS A N 1
ATOM 2322 C CA . HIS A 1 296 ? -26.073 14.900 9.282 1.00 84.19 296 HIS A CA 1
ATOM 2323 C C . HIS A 1 296 ? -27.089 15.212 10.387 1.00 84.19 296 HIS A C 1
ATOM 2325 O O . HIS A 1 296 ? -27.127 14.490 11.390 1.00 84.19 296 HIS A O 1
ATOM 2331 N N . PRO A 1 297 ? -27.900 16.273 10.227 1.00 74.75 297 PRO A N 1
ATOM 2332 C CA . PRO A 1 297 ? -29.017 16.541 11.123 1.00 74.75 297 PRO A CA 1
ATOM 2333 C C . PRO A 1 297 ? -29.918 15.310 11.228 1.00 74.75 297 PRO A C 1
ATOM 2335 O O . PRO A 1 297 ? -30.136 14.611 10.241 1.00 74.75 297 PRO A O 1
ATOM 2338 N N . THR A 1 298 ? -30.453 15.052 12.417 1.00 64.38 298 THR A N 1
ATOM 2339 C CA . THR A 1 298 ? -31.351 13.916 12.666 1.00 64.38 298 THR A CA 1
ATOM 2340 C C . THR A 1 298 ? -32.756 14.092 12.078 1.00 64.38 298 THR A C 1
ATOM 2342 O O . THR A 1 298 ? -33.557 13.175 12.208 1.00 64.38 298 THR A O 1
ATOM 2345 N N . ASP A 1 299 ? -33.027 15.204 11.381 1.00 54.53 299 ASP A N 1
ATOM 2346 C CA . ASP A 1 299 ? -34.338 15.533 10.817 1.00 54.53 299 ASP A CA 1
ATOM 2347 C C . ASP A 1 299 ? -34.266 15.882 9.317 1.00 54.53 299 ASP A C 1
ATOM 2349 O O . ASP A 1 299 ? -33.603 16.844 8.914 1.00 54.53 299 ASP A O 1
ATOM 2353 N N . SER A 1 300 ? -35.027 15.130 8.515 1.00 37.03 300 SER A N 1
ATOM 2354 C CA . SER A 1 300 ? -35.721 15.592 7.303 1.00 37.03 300 SER A CA 1
ATOM 2355 C C . SER A 1 300 ? -37.031 14.831 7.152 1.00 37.03 300 SER A C 1
ATOM 2357 O O . SER A 1 300 ? -36.943 13.580 7.128 1.00 37.03 300 SER A O 1
#

pLDDT: mean 90.72, std 14.74, range [31.95, 98.88]

Radius of gyration: 27.07 Å; Cα contacts (8 Å, |Δi|>4): 566; chains: 1; bounding box: 65×50×71 Å